Protein AF-A0A7X4JLY3-F1 (afdb_monomer)

Nearest PDB structures (foldseek):
  2eak-assembly3_C  TM=7.613E-01  e=3.058E-03  Homo sapiens
  6n44-assembly4_F  TM=7.667E-01  e=5.695E-03  Ovis aries
  6n44-assembly3_C  TM=7.014E-01  e=3.573E-03  Ovis aries
  2d6o-assembly1_X  TM=7.097E-01  e=4.875E-03  Mus musculus
  2d6l-assembly1_X  TM=6.887E-01  e=1.305E-02  Mus musculus

Mean predicted aligned error: 9.87 Å

Secondary structure (DSSP, 8-state):
------------------PPPP----TT---TTPEEEESSS----EEEEETTEEEEE-SS-S-EEEE---TT--SEEEEEEE-----SSS-EEEEEEEEETTEEEEEEEE--STT-SS-EEEEEEEETTSSSEEEEEEEE-PPPPTT--EEEEEEEETTEEEEEETTEEEEE--S--------

Foldseek 3Di:
DDDDDDDDDPPPPPPPPPDDDDDDQCQVFDLPQKDKDWQDPWDDWDWGQDPSHTDIDDPRDGDIDIDHDDPPDAWDKDKDKDAAADDPDWDKDWDWDPDDPQWIWIWIFTPPPPPDPFTKTWIWIDGSPRPDIDTQDIDGDHDDDHRDIKMWMWTGDHPWIWIDINNHTDDIGDDDDDDDDDD

Solvent-accessible surface area (backbone atoms only — not comparable to full-atom values): 11715 Å² total; per-residue (Å²): 142,84,86,84,82,83,78,81,78,81,76,81,75,76,73,79,76,77,81,80,84,90,85,84,69,36,72,84,61,66,60,84,85,47,44,80,44,70,25,64,94,47,61,86,50,48,81,45,64,54,99,42,38,82,42,77,48,64,87,57,56,66,58,75,46,81,44,75,86,61,97,82,73,67,68,50,70,52,74,50,78,45,56,50,74,80,78,93,66,72,51,69,54,74,53,76,45,78,75,51,96,60,32,29,37,38,39,30,46,32,48,70,54,84,90,51,95,64,26,27,37,37,30,32,42,34,36,48,79,68,81,52,70,46,84,70,43,76,46,82,38,84,73,82,54,67,78,39,81,41,42,39,35,43,38,36,51,82,90,27,43,34,39,24,51,68,87,41,75,76,46,77,38,84,72,91,78,75,86,82,73,88,131

Sequence (183 aa):
MKLTMIGWFIFFSTSFALAGTFMETFDNGDIEDWQELNAHDAELGSWKVVDGELEMTNPGGGARLLTTGDGTWQDYSIEVNVKPLEKRGPGNISIVARVEGSRAVWCSISDLFLNDPESKVMCLSRDFAGKTGILLYMKPHRLLKLNEWSKFKLTVSGDHFTLSINEKEITETGDPFVFLYHF

Radius of gyration: 21.09 Å; Cα contacts (8 Å, |Δi|>4): 299; chains: 1; bounding box: 40×45×85 Å

Structure (mmCIF, N/CA/C/O backbone):
data_AF-A0A7X4JLY3-F1
#
_entry.id   AF-A0A7X4JLY3-F1
#
loop_
_atom_site.group_PDB
_atom_site.id
_atom_site.type_symbol
_atom_site.label_atom_id
_atom_site.label_alt_id
_atom_site.label_comp_id
_atom_site.label_asym_id
_atom_site.label_entity_id
_atom_site.label_seq_id
_atom_site.pdbx_PDB_ins_code
_atom_site.Cartn_x
_atom_site.Cartn_y
_atom_site.Cartn_z
_atom_site.occupancy
_atom_site.B_iso_or_equiv
_atom_site.auth_seq_id
_atom_site.auth_comp_id
_atom_site.auth_asym_id
_atom_site.auth_atom_id
_atom_site.pdbx_PDB_model_num
ATOM 1 N N . MET A 1 1 ? -26.679 -8.935 67.447 1.00 35.84 1 MET A N 1
ATOM 2 C CA . MET A 1 1 ? -26.057 -8.163 66.349 1.00 35.84 1 MET A CA 1
ATOM 3 C C . MET A 1 1 ? -24.973 -9.008 65.697 1.00 35.84 1 MET A C 1
ATOM 5 O O . MET A 1 1 ? -23.949 -9.240 66.322 1.00 35.84 1 MET A O 1
ATOM 9 N N . LYS A 1 2 ? -25.208 -9.505 64.481 1.00 31.16 2 LYS A N 1
ATOM 10 C CA . LYS A 1 2 ? -24.169 -10.046 63.594 1.00 31.16 2 LYS A CA 1
ATOM 11 C C . LYS A 1 2 ? -24.480 -9.508 62.199 1.00 31.16 2 LYS A C 1
ATOM 13 O O . LYS A 1 2 ? -25.482 -9.895 61.614 1.00 31.16 2 LYS A O 1
ATOM 18 N N . LEU A 1 3 ? -23.684 -8.543 61.747 1.00 40.19 3 LEU A N 1
ATOM 19 C CA . LEU A 1 3 ? -23.719 -8.005 60.390 1.00 40.19 3 LEU A CA 1
ATOM 20 C C . LEU A 1 3 ? -22.744 -8.834 59.554 1.00 40.19 3 LEU A C 1
ATOM 22 O O . LEU A 1 3 ? -21.532 -8.736 59.730 1.00 40.19 3 LEU A O 1
ATOM 26 N N . THR A 1 4 ? -23.273 -9.684 58.683 1.00 41.34 4 THR A N 1
ATOM 27 C CA . THR A 1 4 ? -22.498 -10.382 57.655 1.00 41.34 4 THR A CA 1
ATOM 28 C C . THR A 1 4 ? -22.357 -9.438 56.465 1.00 41.34 4 THR A C 1
ATOM 30 O O . THR A 1 4 ? -23.300 -9.235 55.705 1.00 41.34 4 THR A O 1
ATOM 33 N N . MET A 1 5 ? -21.191 -8.810 56.333 1.00 46.59 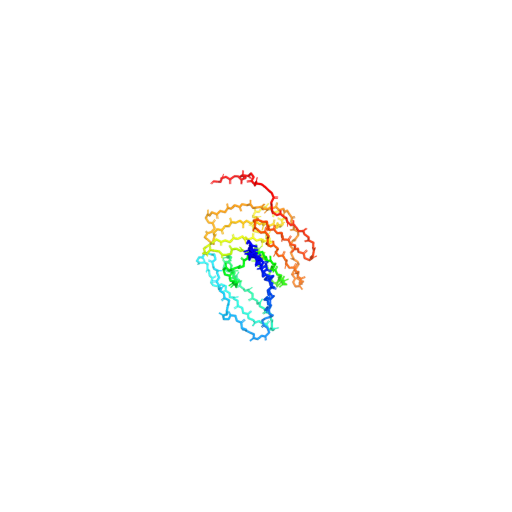5 MET A N 1
ATOM 34 C CA . MET A 1 5 ? -20.848 -7.959 55.196 1.00 46.59 5 MET A CA 1
ATOM 35 C C . MET A 1 5 ? -20.349 -8.856 54.056 1.00 46.59 5 MET A C 1
ATOM 37 O O . MET A 1 5 ? -19.215 -9.327 54.079 1.00 46.59 5 MET A O 1
ATOM 41 N N . ILE A 1 6 ? -21.213 -9.145 53.081 1.00 49.03 6 ILE A N 1
ATOM 42 C CA . ILE A 1 6 ? -20.831 -9.830 51.840 1.00 49.03 6 ILE A CA 1
ATOM 43 C C . ILE A 1 6 ? -20.356 -8.746 50.871 1.00 49.03 6 ILE A C 1
ATOM 45 O O . ILE A 1 6 ? -21.159 -8.068 50.235 1.00 49.03 6 ILE A O 1
ATOM 49 N N . GLY A 1 7 ? -19.041 -8.535 50.8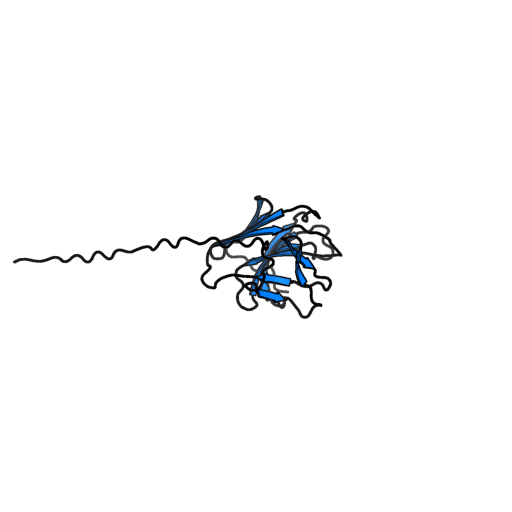15 1.00 43.44 7 GLY A N 1
ATOM 50 C CA . GLY A 1 7 ? -18.413 -7.664 49.827 1.00 43.44 7 GLY A CA 1
ATOM 51 C C . GLY A 1 7 ? -18.388 -8.347 48.462 1.00 43.44 7 GLY A C 1
ATOM 52 O O . GLY A 1 7 ? -17.673 -9.327 48.273 1.00 43.44 7 GLY A O 1
ATOM 53 N N . TRP A 1 8 ? -19.170 -7.832 47.515 1.00 44.59 8 TRP A N 1
ATOM 54 C CA . TRP A 1 8 ? -19.062 -8.172 46.098 1.00 44.59 8 TRP A CA 1
ATOM 55 C C . TRP A 1 8 ? -17.775 -7.562 45.532 1.00 44.59 8 TRP A C 1
ATOM 57 O O . TRP A 1 8 ? -17.721 -6.375 45.220 1.00 44.59 8 TRP A O 1
ATOM 67 N N . PHE A 1 9 ? -16.728 -8.374 45.401 1.00 49.03 9 PHE A N 1
ATOM 68 C CA . PHE A 1 9 ? -15.596 -8.040 44.545 1.00 49.03 9 PHE A CA 1
ATOM 69 C C . PHE A 1 9 ? -16.036 -8.209 43.088 1.00 49.03 9 PHE A C 1
ATOM 71 O O . PHE A 1 9 ? -16.088 -9.321 42.568 1.00 49.03 9 PHE A O 1
ATOM 78 N N . ILE A 1 10 ? -16.368 -7.099 42.427 1.00 54.31 10 ILE A N 1
ATOM 79 C CA . ILE A 1 10 ? -16.456 -7.048 40.967 1.00 54.31 10 ILE A CA 1
ATOM 80 C C . ILE A 1 10 ? -15.017 -7.141 40.455 1.00 54.31 10 ILE A C 1
ATOM 82 O O . ILE A 1 10 ? -14.280 -6.156 40.438 1.00 54.31 10 ILE A O 1
ATOM 86 N N . PHE A 1 11 ? -14.592 -8.351 40.097 1.00 46.88 11 PHE A N 1
ATOM 87 C CA . PHE A 1 11 ? -13.380 -8.556 39.314 1.00 46.88 11 PHE A CA 1
ATOM 88 C C . PHE A 1 11 ? -13.637 -7.953 37.928 1.00 46.88 11 PHE A C 1
ATOM 90 O O . PHE A 1 11 ? -14.322 -8.553 37.100 1.00 46.88 11 PHE A O 1
ATOM 97 N N . PHE A 1 12 ? -13.100 -6.759 37.671 1.00 44.62 12 PHE A N 1
ATOM 98 C CA . PHE A 1 12 ? -12.876 -6.290 36.308 1.00 44.62 12 PHE A CA 1
ATOM 99 C C . PHE A 1 12 ? -11.824 -7.215 35.692 1.00 44.62 12 PHE A C 1
ATOM 101 O O . PHE A 1 12 ? -10.624 -6.972 35.781 1.00 44.62 12 PHE A O 1
ATOM 108 N N . SER A 1 13 ? -12.280 -8.334 35.129 1.00 41.81 13 SER A N 1
ATOM 109 C CA . SER A 1 13 ? -11.475 -9.143 34.226 1.00 41.81 13 SER A CA 1
ATOM 110 C C . SER A 1 13 ? -11.265 -8.305 32.970 1.00 41.81 13 SER A C 1
ATOM 112 O O . SER A 1 13 ? -12.063 -8.340 32.038 1.00 41.81 13 SER A O 1
ATOM 114 N N . THR A 1 14 ? -10.228 -7.470 32.971 1.00 46.56 14 THR A N 1
ATOM 115 C CA . THR A 1 14 ? -9.705 -6.887 31.740 1.00 46.56 14 THR A CA 1
ATOM 116 C C . THR A 1 14 ? -9.118 -8.047 30.954 1.00 46.56 14 THR A C 1
ATOM 118 O O . THR A 1 14 ? -7.988 -8.473 31.197 1.00 46.56 14 THR A O 1
ATOM 121 N N . SER A 1 15 ? -9.930 -8.641 30.085 1.00 45.75 15 SER A N 1
ATOM 122 C CA . SER A 1 15 ? -9.465 -9.632 29.130 1.00 45.75 15 SER A CA 1
ATOM 123 C C . SER A 1 15 ? -8.412 -8.947 28.265 1.00 45.75 15 SER A C 1
ATOM 125 O O . SER A 1 15 ? -8.735 -8.074 27.463 1.00 45.75 15 SER A O 1
ATOM 127 N N . PHE A 1 16 ? -7.142 -9.286 28.472 1.00 42.38 16 PHE A N 1
ATOM 128 C CA . PHE A 1 16 ? -6.095 -8.929 27.528 1.00 42.38 16 PHE A CA 1
ATOM 129 C C . PHE A 1 16 ? -6.418 -9.669 26.229 1.00 42.38 16 PHE A C 1
ATOM 131 O O . PHE A 1 16 ? -6.229 -10.881 26.140 1.00 42.38 16 PHE A O 1
ATOM 138 N N . ALA A 1 17 ? -6.978 -8.962 25.248 1.00 52.94 17 ALA A N 1
ATOM 139 C CA . ALA A 1 17 ? -7.083 -9.481 23.898 1.00 52.94 17 ALA A CA 1
ATOM 140 C C . ALA A 1 17 ? -5.658 -9.564 23.342 1.00 52.94 17 ALA A C 1
ATOM 142 O O . ALA A 1 17 ? -5.005 -8.547 23.114 1.00 52.94 17 ALA A O 1
ATOM 143 N N . LEU A 1 18 ? -5.146 -10.783 23.195 1.00 52.97 18 LEU A N 1
ATOM 144 C CA . LEU A 1 18 ? -3.912 -11.034 22.464 1.00 52.97 18 LEU A CA 1
ATOM 145 C C . LEU A 1 18 ? -4.239 -10.788 20.988 1.00 52.97 18 LEU A C 1
ATOM 147 O O . LEU A 1 18 ? -4.973 -11.568 20.383 1.00 52.97 18 LEU A O 1
ATOM 151 N N . ALA A 1 19 ? -3.771 -9.666 20.440 1.00 66.25 19 ALA A N 1
ATOM 152 C CA . ALA A 1 19 ? -3.909 -9.384 19.019 1.00 66.25 19 ALA A CA 1
ATOM 153 C C . ALA A 1 19 ? -3.171 -10.484 18.239 1.00 66.25 19 ALA A C 1
ATOM 155 O O . ALA A 1 19 ? -1.967 -10.675 18.416 1.00 66.25 19 ALA A O 1
ATOM 156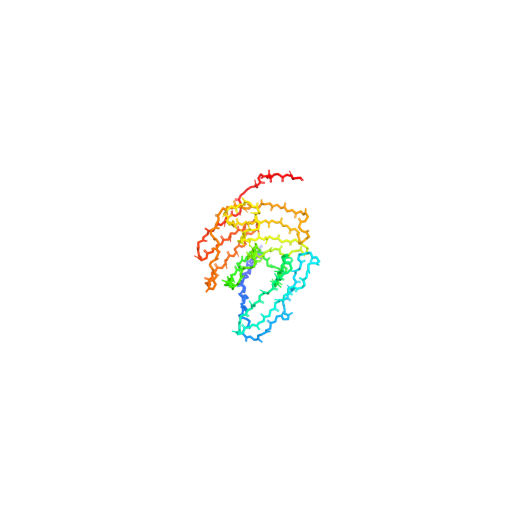 N N . GLY A 1 20 ? -3.906 -11.257 17.439 1.00 78.06 20 GLY A N 1
ATOM 157 C CA . GLY A 1 20 ? -3.314 -12.265 16.565 1.00 78.06 20 GLY A CA 1
ATOM 158 C C . GLY A 1 20 ? -2.484 -11.615 15.456 1.00 78.06 20 GLY A C 1
ATOM 159 O O . GLY A 1 20 ? -2.703 -10.460 15.096 1.00 78.06 20 GLY A O 1
ATOM 160 N N . THR A 1 21 ? -1.537 -12.364 14.898 1.00 85.81 21 THR A N 1
ATOM 161 C CA . THR A 1 21 ? -0.824 -11.973 13.677 1.00 85.81 21 THR A CA 1
ATOM 162 C C . THR A 1 21 ? -1.375 -12.786 12.515 1.00 85.81 21 THR A C 1
ATOM 164 O O . THR A 1 21 ? -1.289 -14.012 12.528 1.00 85.81 21 THR A O 1
ATOM 167 N N . PHE A 1 22 ? -1.940 -12.101 11.523 1.00 88.44 22 PHE A N 1
ATOM 168 C CA . PHE A 1 22 ? -2.221 -12.677 10.212 1.00 88.44 22 PHE A CA 1
ATOM 169 C C . PHE A 1 22 ? -0.968 -12.542 9.340 1.00 88.44 22 PHE A C 1
ATOM 171 O O . PHE A 1 22 ? -0.361 -11.471 9.301 1.00 88.44 22 PHE A O 1
ATOM 178 N N . MET A 1 23 ? -0.566 -13.621 8.671 1.00 89.94 23 MET A N 1
ATOM 179 C CA . MET A 1 23 ? 0.597 -13.647 7.787 1.00 89.94 23 MET A CA 1
ATOM 180 C C . MET A 1 23 ? 0.262 -14.482 6.558 1.00 89.94 23 MET A C 1
ATOM 182 O O . MET A 1 23 ? -0.144 -15.630 6.698 1.00 89.94 23 MET A O 1
ATOM 186 N N . GLU A 1 24 ? 0.475 -13.899 5.385 1.00 91.75 24 GLU A N 1
ATOM 187 C CA . GLU A 1 24 ? 0.314 -14.546 4.088 1.00 91.75 24 GLU A CA 1
ATOM 188 C C . GLU A 1 24 ? 1.616 -14.374 3.301 1.00 91.75 24 GLU A C 1
ATOM 190 O O . GLU A 1 24 ? 2.162 -13.267 3.237 1.00 91.75 24 GLU A O 1
ATOM 195 N N . THR A 1 25 ? 2.125 -15.471 2.746 1.00 90.44 25 THR A N 1
ATOM 196 C CA . THR A 1 25 ? 3.333 -15.493 1.906 1.00 90.44 25 THR A CA 1
ATOM 197 C C . THR A 1 25 ? 3.021 -15.845 0.457 1.00 90.44 25 THR A C 1
ATOM 199 O O . THR A 1 25 ? 3.875 -15.634 -0.393 1.00 90.44 25 THR A O 1
ATOM 202 N N . PHE A 1 26 ? 1.803 -16.317 0.170 1.00 91.50 26 PHE A N 1
ATOM 203 C CA . PHE A 1 26 ? 1.326 -16.810 -1.121 1.00 91.50 26 PHE A CA 1
ATOM 204 C C . PHE A 1 26 ? 2.078 -18.047 -1.645 1.00 91.50 26 PHE A C 1
ATOM 206 O O . PHE A 1 26 ? 1.892 -18.444 -2.795 1.00 91.50 26 PHE A O 1
ATOM 213 N N . ASP A 1 27 ? 2.866 -18.728 -0.802 1.00 89.38 27 ASP A N 1
ATOM 214 C CA . ASP A 1 27 ? 3.627 -19.935 -1.173 1.00 89.38 27 ASP A CA 1
ATOM 215 C C . ASP A 1 27 ? 2.724 -21.114 -1.588 1.00 89.38 27 ASP A C 1
ATOM 217 O O . ASP A 1 27 ? 3.146 -22.025 -2.301 1.00 89.38 27 ASP A O 1
ATOM 221 N N . ASN A 1 28 ? 1.471 -21.113 -1.129 1.00 86.88 28 ASN A N 1
ATOM 222 C CA . ASN A 1 28 ? 0.447 -22.102 -1.470 1.00 86.88 28 ASN A CA 1
ATOM 223 C C . ASN A 1 28 ? -0.325 -21.760 -2.760 1.00 86.88 28 ASN A C 1
ATOM 225 O O . ASN A 1 28 ? -1.149 -22.565 -3.194 1.00 86.88 28 ASN A O 1
ATOM 229 N N . GLY A 1 29 ? -0.068 -20.600 -3.375 1.00 86.62 29 GLY A N 1
ATOM 230 C CA . GLY A 1 29 ? -0.795 -20.129 -4.552 1.00 86.62 29 GLY A CA 1
ATOM 231 C C . GLY A 1 29 ? -2.230 -19.673 -4.275 1.00 86.62 29 GLY A C 1
ATOM 232 O O . GLY A 1 29 ? -2.978 -19.463 -5.229 1.00 86.62 29 GLY A O 1
ATOM 233 N N . ASP A 1 30 ? -2.621 -19.555 -3.006 1.00 87.31 30 ASP A N 1
ATOM 234 C CA . ASP A 1 30 ? -4.000 -19.309 -2.602 1.00 87.31 30 ASP A CA 1
ATOM 235 C C . ASP A 1 30 ? -4.296 -17.810 -2.475 1.00 87.31 30 ASP A C 1
ATOM 237 O O . ASP A 1 30 ? -3.528 -17.041 -1.897 1.00 87.31 30 ASP A O 1
ATOM 241 N N . ILE A 1 31 ? -5.432 -17.403 -3.036 1.00 89.62 31 ILE A N 1
ATOM 242 C CA . ILE A 1 31 ? -5.986 -16.050 -2.932 1.00 89.62 31 ILE A CA 1
ATOM 243 C C . ILE A 1 31 ? -7.496 -16.079 -2.636 1.00 89.62 31 ILE A C 1
ATOM 245 O O . ILE A 1 31 ? -8.152 -15.049 -2.765 1.00 89.62 31 ILE A O 1
ATOM 249 N N . GLU A 1 32 ? -8.074 -17.231 -2.271 1.00 86.69 32 GLU A N 1
ATOM 250 C CA . GLU A 1 32 ? -9.530 -17.409 -2.137 1.00 86.69 32 GLU A CA 1
ATOM 251 C C . GLU A 1 32 ? -10.143 -16.537 -1.030 1.00 86.69 32 GLU A C 1
ATOM 253 O O . GLU A 1 32 ? -11.228 -15.983 -1.213 1.00 86.69 32 GLU A O 1
ATOM 258 N N . ASP A 1 33 ? -9.425 -16.345 0.079 1.00 88.00 33 ASP A N 1
ATOM 259 C CA . ASP A 1 33 ? -9.860 -15.507 1.208 1.00 88.00 33 ASP A CA 1
ATOM 260 C C . ASP A 1 33 ? -9.605 -14.002 0.991 1.00 88.00 33 ASP A C 1
ATOM 262 O O . ASP A 1 33 ? -9.841 -13.172 1.878 1.00 88.00 33 ASP A O 1
ATOM 266 N N . TRP A 1 34 ? -9.113 -13.624 -0.191 1.00 92.25 34 TRP A N 1
ATOM 267 C CA . TRP A 1 34 ? -8.847 -12.240 -0.542 1.00 92.25 34 TRP A CA 1
ATOM 268 C C . TRP A 1 34 ? -9.950 -11.655 -1.417 1.00 92.25 34 TRP A C 1
ATOM 270 O O . TRP A 1 34 ? -10.435 -12.249 -2.377 1.00 92.25 34 TRP A O 1
ATOM 280 N N . GLN A 1 35 ? -10.313 -10.414 -1.117 1.00 90.44 35 GLN A N 1
ATOM 281 C CA . GLN A 1 35 ? -11.284 -9.658 -1.886 1.00 90.44 35 GLN A CA 1
ATOM 282 C C . GLN A 1 35 ? -10.579 -8.733 -2.877 1.00 90.44 35 GLN A C 1
ATOM 284 O O . GLN A 1 35 ? -9.801 -7.859 -2.488 1.00 90.44 35 GLN A O 1
ATOM 289 N N . GLU A 1 36 ? -10.912 -8.866 -4.159 1.00 88.44 36 GLU A N 1
ATOM 290 C CA . GLU A 1 36 ? -10.513 -7.892 -5.171 1.00 88.44 36 GLU A CA 1
ATOM 291 C C . GLU A 1 36 ? -11.417 -6.655 -5.137 1.00 88.44 36 GLU A C 1
ATOM 293 O O . GLU A 1 36 ? -12.645 -6.745 -5.236 1.00 88.44 36 GLU A O 1
ATOM 298 N N . LEU A 1 37 ? -10.796 -5.478 -5.041 1.00 83.69 37 LEU A N 1
ATOM 299 C CA . LEU A 1 37 ? -11.471 -4.187 -5.111 1.00 83.69 37 LEU A CA 1
ATOM 300 C C . LEU A 1 37 ? -10.935 -3.367 -6.278 1.00 83.69 37 LEU A C 1
ATOM 302 O O . LEU A 1 37 ? -9.731 -3.216 -6.491 1.00 83.69 37 LEU A O 1
ATOM 306 N N . ASN A 1 38 ? -11.876 -2.802 -7.023 1.00 79.19 38 ASN A N 1
ATOM 307 C CA . ASN A 1 38 ? -11.641 -2.191 -8.315 1.00 79.19 38 ASN A CA 1
ATOM 308 C C . ASN A 1 38 ? -12.096 -0.732 -8.289 1.00 79.19 38 ASN A C 1
ATOM 310 O O . ASN A 1 38 ? -13.276 -0.450 -8.087 1.00 79.19 38 ASN A O 1
ATOM 314 N N . ALA A 1 39 ? -11.166 0.196 -8.508 1.00 67.81 39 ALA A N 1
ATOM 315 C CA . ALA A 1 39 ? -11.507 1.581 -8.788 1.00 67.81 39 ALA A CA 1
ATOM 316 C C . ALA A 1 39 ? -11.770 1.731 -10.293 1.00 67.81 39 ALA A C 1
ATOM 318 O O . ALA A 1 39 ? -10.847 1.594 -11.096 1.00 67.81 39 ALA A O 1
ATOM 319 N N . HIS A 1 40 ? -13.012 2.070 -10.646 1.00 65.94 40 HIS A N 1
ATOM 320 C CA . HIS A 1 40 ? -13.503 2.301 -12.014 1.00 65.94 40 HIS A CA 1
ATOM 321 C C . HIS A 1 40 ? -13.665 1.051 -12.908 1.00 65.94 40 HIS A C 1
ATOM 323 O O . HIS A 1 40 ? -13.125 -0.022 -12.643 1.00 65.94 40 HIS A O 1
ATOM 329 N N . ASP A 1 41 ? -14.391 1.235 -14.017 1.00 63.16 41 ASP A N 1
ATOM 330 C CA . ASP A 1 41 ? -14.688 0.231 -15.055 1.00 63.16 41 ASP A CA 1
ATOM 331 C C . ASP A 1 41 ? -13.504 -0.029 -16.023 1.00 63.16 41 ASP A C 1
ATOM 333 O O . ASP A 1 41 ? -13.708 -0.363 -17.189 1.00 63.16 41 ASP A O 1
ATOM 337 N N . ALA A 1 42 ? -12.256 0.184 -15.589 1.00 60.47 42 ALA A N 1
ATOM 338 C CA . ALA A 1 42 ? -11.075 0.037 -16.448 1.00 60.47 42 ALA A CA 1
ATOM 339 C C . ALA A 1 42 ? -10.846 -1.427 -16.888 1.00 60.47 42 ALA A C 1
ATOM 341 O O . ALA A 1 42 ? -11.369 -2.356 -16.264 1.00 60.47 42 ALA A O 1
ATOM 342 N N . GLU A 1 43 ? -10.032 -1.645 -17.931 1.00 65.69 43 GLU A N 1
ATOM 343 C CA . GLU A 1 43 ? -9.634 -2.990 -18.382 1.00 65.69 43 GLU A CA 1
ATOM 344 C C . GLU A 1 43 ? -9.077 -3.834 -17.225 1.00 65.69 43 GLU A C 1
ATOM 346 O O . GLU A 1 43 ? -8.392 -3.325 -16.328 1.00 65.69 43 GLU A O 1
ATOM 351 N N . LEU A 1 44 ? -9.405 -5.129 -17.230 1.00 67.69 44 LEU A N 1
ATOM 352 C CA . LEU A 1 44 ? -9.071 -6.049 -16.148 1.00 67.69 44 LEU A CA 1
ATOM 353 C C . LEU A 1 44 ? -7.549 -6.223 -16.059 1.00 67.69 44 LEU A C 1
ATOM 355 O O . LEU A 1 44 ? -6.920 -6.820 -16.932 1.00 67.69 44 LEU A O 1
ATOM 359 N N . GLY A 1 45 ? -6.969 -5.695 -14.980 1.00 76.56 45 GLY A N 1
ATOM 360 C CA . GLY A 1 45 ? -5.696 -6.194 -14.479 1.00 76.56 45 GLY A CA 1
ATOM 361 C C . GLY A 1 45 ? -5.872 -7.593 -13.884 1.00 76.56 45 GLY A C 1
ATOM 362 O O . GLY A 1 45 ? -6.984 -8.115 -13.830 1.00 76.56 45 GLY A O 1
ATOM 363 N N . SER A 1 46 ? -4.787 -8.206 -13.426 1.00 87.25 46 SER A N 1
ATOM 364 C CA . SER A 1 46 ? -4.856 -9.519 -12.778 1.00 87.25 46 SER A CA 1
ATOM 365 C C . SER A 1 46 ? -3.883 -9.627 -11.620 1.00 87.25 46 SER A C 1
ATOM 367 O O . SER A 1 46 ? -2.711 -9.279 -11.791 1.00 87.25 46 SER A O 1
ATOM 369 N N . TRP A 1 47 ? -4.360 -10.181 -10.507 1.00 92.00 47 TRP A N 1
ATOM 370 C CA . TRP A 1 47 ? -3.537 -10.752 -9.447 1.00 92.00 47 TRP A CA 1
ATOM 371 C C . TRP A 1 47 ? -3.223 -12.211 -9.781 1.00 92.00 47 TRP A C 1
ATOM 373 O O . TRP A 1 47 ? -4.117 -12.962 -10.173 1.00 92.00 47 TRP A O 1
ATOM 383 N N . LYS A 1 48 ? -1.957 -12.612 -9.675 1.00 92.38 48 LYS A N 1
ATOM 384 C CA . LYS A 1 48 ? -1.520 -14.001 -9.868 1.00 92.38 48 LYS A CA 1
ATOM 385 C C . LYS A 1 48 ? -0.359 -14.306 -8.946 1.00 92.38 48 LYS A C 1
ATOM 387 O O . LYS A 1 48 ? 0.485 -13.445 -8.735 1.00 92.38 48 LYS A O 1
ATOM 392 N N . VAL A 1 49 ? -0.280 -15.539 -8.468 1.00 94.19 49 VAL A N 1
ATOM 393 C CA . VAL A 1 49 ? 0.932 -16.025 -7.810 1.00 94.19 49 VAL A CA 1
ATOM 394 C C . VAL A 1 49 ? 1.892 -16.542 -8.879 1.00 94.19 49 VAL A C 1
ATOM 396 O O . VAL A 1 49 ? 1.535 -17.416 -9.672 1.00 94.19 49 VAL A O 1
ATOM 399 N N . VAL A 1 50 ? 3.097 -15.981 -8.917 1.00 93.25 50 VAL A N 1
ATOM 400 C CA . VAL A 1 50 ? 4.184 -16.352 -9.829 1.00 93.25 50 VAL A CA 1
ATOM 401 C C . VAL A 1 50 ? 5.413 -16.628 -8.976 1.00 93.25 50 VAL A C 1
ATOM 403 O O . VAL A 1 50 ? 5.827 -15.777 -8.199 1.00 93.25 50 VAL A O 1
ATOM 406 N N . ASP A 1 51 ? 5.962 -17.839 -9.072 1.00 90.62 51 ASP A N 1
ATOM 407 C CA . ASP A 1 51 ? 7.147 -18.260 -8.309 1.00 90.62 51 ASP A CA 1
ATOM 408 C C . ASP A 1 51 ? 7.051 -18.012 -6.783 1.00 90.62 51 ASP A C 1
ATOM 410 O O . ASP A 1 51 ? 8.047 -17.715 -6.128 1.00 90.62 51 ASP A O 1
ATOM 414 N N . GLY A 1 52 ? 5.847 -18.154 -6.209 1.00 89.88 52 GLY A N 1
ATOM 415 C CA . GLY A 1 52 ? 5.581 -17.928 -4.779 1.00 89.88 52 GLY A CA 1
ATOM 416 C C . GLY A 1 52 ? 5.380 -16.459 -4.390 1.00 89.88 52 GLY A C 1
ATOM 417 O O . GLY A 1 52 ? 5.215 -16.154 -3.218 1.00 89.88 52 GLY A O 1
ATOM 418 N N . GLU A 1 53 ? 5.365 -15.535 -5.352 1.00 92.81 53 GLU A N 1
ATOM 419 C CA . GLU A 1 53 ? 5.136 -14.110 -5.120 1.00 92.81 53 GLU A CA 1
ATOM 420 C C . GLU A 1 53 ? 3.800 -13.670 -5.732 1.00 92.81 53 GLU A C 1
ATOM 422 O O . GLU A 1 53 ? 3.450 -14.047 -6.851 1.00 92.81 53 GLU A O 1
ATOM 427 N N . LEU A 1 54 ? 3.045 -12.835 -5.015 1.00 95.12 54 LEU A N 1
ATOM 428 C CA . LEU A 1 54 ? 1.838 -12.223 -5.560 1.00 95.12 54 LEU A CA 1
ATOM 429 C C . LEU A 1 54 ? 2.205 -11.075 -6.513 1.00 95.12 54 LEU A C 1
ATOM 431 O O . LEU A 1 54 ? 2.697 -10.025 -6.094 1.00 95.12 54 LEU A O 1
ATOM 435 N N . GLU A 1 55 ? 1.895 -11.247 -7.793 1.00 93.81 55 GLU A N 1
ATOM 436 C CA . GLU A 1 55 ? 2.117 -10.264 -8.847 1.00 93.81 55 GLU A CA 1
ATOM 437 C C . GLU A 1 55 ? 0.806 -9.624 -9.323 1.00 93.81 55 GLU A C 1
ATOM 439 O O . GLU A 1 55 ? -0.194 -10.300 -9.574 1.00 93.81 55 GLU A O 1
ATOM 444 N N . MET A 1 56 ? 0.832 -8.301 -9.515 1.00 91.12 56 MET A N 1
ATOM 445 C CA . MET A 1 56 ? -0.246 -7.534 -10.147 1.00 91.12 56 MET A CA 1
ATOM 446 C C . MET A 1 56 ? 0.215 -6.963 -11.482 1.00 91.12 56 MET A C 1
ATOM 448 O O . MET A 1 56 ? 1.198 -6.226 -11.554 1.00 91.12 56 MET A O 1
ATOM 452 N N . THR A 1 57 ? -0.557 -7.237 -12.534 1.00 89.06 57 THR A N 1
ATOM 453 C CA . THR A 1 57 ? -0.433 -6.565 -13.833 1.00 89.06 57 THR A CA 1
ATOM 454 C C . THR A 1 57 ? -1.655 -5.698 -14.091 1.00 89.06 57 THR A C 1
ATOM 456 O O . THR A 1 57 ? -2.775 -6.199 -14.085 1.00 89.06 57 THR A O 1
ATOM 459 N N . ASN A 1 58 ? -1.449 -4.411 -14.375 1.00 84.56 58 ASN A N 1
ATOM 460 C CA . ASN A 1 58 ? -2.535 -3.455 -14.580 1.00 84.56 58 ASN A CA 1
ATOM 461 C C . ASN A 1 58 ? -2.292 -2.570 -15.818 1.00 84.56 58 ASN A C 1
ATOM 463 O O . ASN A 1 58 ? -1.744 -1.473 -15.692 1.00 84.56 58 ASN A O 1
ATOM 467 N N . PRO A 1 59 ? -2.658 -3.041 -17.023 1.00 77.81 59 PRO A N 1
ATOM 468 C CA . PRO A 1 59 ? -2.361 -2.334 -18.268 1.00 77.81 59 PRO A CA 1
ATOM 469 C C . PRO A 1 59 ? -3.287 -1.134 -18.517 1.00 77.81 59 PRO A C 1
ATOM 471 O O . PRO A 1 59 ? -2.869 -0.175 -19.160 1.00 77.81 59 PRO A O 1
ATOM 474 N N . GLY A 1 60 ? -4.524 -1.176 -18.010 1.00 72.94 60 GLY A N 1
ATOM 475 C CA . GLY A 1 60 ? -5.561 -0.181 -18.306 1.00 72.94 60 GLY A CA 1
ATOM 476 C C . GLY A 1 60 ? -5.465 1.113 -17.497 1.00 72.94 60 GLY A C 1
ATOM 477 O O . GLY A 1 60 ? -6.133 2.089 -17.833 1.00 72.94 60 GLY A O 1
ATOM 478 N N . GLY A 1 61 ? -4.643 1.134 -16.443 1.00 71.75 61 GLY A N 1
ATOM 479 C CA . GLY A 1 61 ? -4.624 2.223 -15.469 1.00 71.75 61 GLY A CA 1
ATOM 480 C C . GLY A 1 61 ? -5.896 2.244 -14.607 1.00 71.75 61 GLY A C 1
ATOM 481 O O . GLY A 1 61 ? -6.997 1.957 -15.060 1.00 71.75 61 GLY A O 1
ATOM 482 N N . GLY A 1 62 ? -5.754 2.555 -13.321 1.00 75.31 62 GLY A N 1
ATOM 483 C CA . GLY A 1 62 ? -6.852 2.510 -12.342 1.00 75.31 62 GLY A CA 1
ATOM 484 C C . GLY A 1 62 ? -6.455 1.701 -11.115 1.00 75.31 62 GLY A C 1
ATOM 485 O O . GLY A 1 62 ? -5.658 0.778 -11.217 1.00 75.31 62 GLY A O 1
ATOM 486 N N . ALA A 1 63 ? -6.939 2.058 -9.928 1.00 78.56 63 ALA A N 1
ATOM 487 C CA . ALA A 1 63 ? -6.518 1.338 -8.732 1.00 78.56 63 ALA A CA 1
ATOM 488 C C . ALA A 1 63 ? -7.136 -0.068 -8.679 1.00 78.56 63 ALA A C 1
ATOM 490 O O . ALA A 1 63 ? -8.348 -0.236 -8.811 1.00 78.56 63 ALA A O 1
ATOM 491 N N . ARG A 1 64 ? -6.283 -1.067 -8.452 1.00 85.75 64 ARG A N 1
ATOM 492 C CA . ARG A 1 64 ? -6.651 -2.463 -8.207 1.00 85.75 64 ARG A CA 1
ATOM 493 C C . ARG A 1 64 ? -6.065 -2.846 -6.862 1.00 85.75 64 ARG A C 1
ATOM 495 O O . ARG A 1 64 ? -4.869 -2.661 -6.645 1.00 85.75 64 ARG A O 1
ATOM 502 N N . LEU A 1 65 ? -6.905 -3.322 -5.961 1.00 87.81 65 LEU A N 1
ATOM 503 C CA . LEU A 1 65 ? -6.503 -3.703 -4.618 1.00 87.81 65 LEU A CA 1
ATOM 504 C C . LEU A 1 65 ? -6.890 -5.151 -4.377 1.00 87.81 65 LEU A C 1
ATOM 506 O O . LEU A 1 65 ? -7.920 -5.612 -4.866 1.00 87.81 65 LEU A O 1
ATOM 510 N N . LEU A 1 66 ? -6.065 -5.828 -3.596 1.00 91.50 66 LEU A N 1
ATOM 511 C CA . LEU A 1 66 ? -6.378 -7.110 -3.000 1.00 91.50 66 LEU A CA 1
ATOM 512 C C . LEU A 1 66 ? -6.417 -6.881 -1.490 1.00 91.50 66 LEU A C 1
ATOM 514 O O . LEU A 1 66 ? -5.449 -6.381 -0.915 1.00 91.50 66 LEU A O 1
ATOM 518 N N . THR A 1 67 ? -7.562 -7.139 -0.867 1.00 91.75 67 THR A N 1
ATOM 519 C CA . THR A 1 67 ? -7.810 -6.793 0.537 1.00 91.75 67 THR A CA 1
ATOM 520 C C . THR A 1 67 ? -8.293 -7.990 1.331 1.00 91.75 67 THR A C 1
ATOM 522 O O . THR A 1 67 ? -9.033 -8.820 0.817 1.00 91.75 67 THR A O 1
ATOM 525 N N . THR A 1 68 ? -7.921 -8.033 2.603 1.00 92.44 68 THR A N 1
ATOM 526 C CA . THR A 1 68 ? -8.422 -8.984 3.595 1.00 92.44 68 THR A CA 1
ATOM 527 C C . THR A 1 68 ? -8.588 -8.256 4.928 1.00 92.44 68 THR A C 1
ATOM 529 O O . THR A 1 68 ? -8.067 -7.148 5.106 1.00 92.44 68 THR A O 1
ATOM 532 N N . GLY A 1 69 ? -9.322 -8.854 5.857 1.00 89.25 69 GLY A N 1
ATOM 533 C CA . GLY A 1 69 ? -9.486 -8.321 7.201 1.00 89.25 69 GLY A CA 1
ATOM 534 C C . GLY A 1 69 ? -10.774 -8.765 7.873 1.00 89.25 69 GLY A C 1
ATOM 535 O O . GLY A 1 69 ? -11.601 -9.470 7.300 1.00 89.25 69 GLY A O 1
ATOM 536 N N . ASP A 1 70 ? -10.937 -8.302 9.107 1.00 86.06 70 ASP A N 1
ATOM 537 C CA . ASP A 1 70 ? -12.100 -8.561 9.950 1.00 86.06 70 ASP A CA 1
ATOM 538 C C . ASP A 1 70 ? -12.637 -7.233 10.512 1.00 86.06 70 ASP A C 1
ATOM 540 O O . ASP A 1 70 ? -11.870 -6.338 10.879 1.00 86.06 70 ASP A O 1
ATOM 544 N N . GLY A 1 71 ? -13.965 -7.093 10.591 1.00 86.12 71 GLY A N 1
ATOM 545 C CA . GLY A 1 71 ? -14.628 -5.867 11.057 1.00 86.12 71 GLY A CA 1
ATOM 546 C C . GLY A 1 71 ? -14.353 -5.498 12.522 1.00 86.12 71 GLY A C 1
ATOM 547 O O . GLY A 1 71 ? -14.688 -4.397 12.955 1.00 86.12 71 GLY A O 1
ATOM 548 N N . THR A 1 72 ? -13.740 -6.391 13.298 1.00 88.06 72 THR A N 1
ATOM 549 C CA . THR A 1 72 ? -13.305 -6.152 14.678 1.00 88.06 72 THR A CA 1
ATOM 550 C C . THR A 1 72 ? -11.927 -5.495 14.772 1.00 88.06 72 THR A C 1
ATOM 552 O O . THR A 1 72 ? -11.552 -5.042 15.855 1.00 88.06 72 THR A O 1
ATOM 555 N N . TRP A 1 73 ? -11.172 -5.397 13.671 1.00 90.12 73 TRP A N 1
ATOM 556 C CA . TRP A 1 73 ? -9.842 -4.787 13.669 1.00 90.12 73 TRP A CA 1
ATOM 557 C C . TRP A 1 73 ? -9.923 -3.277 13.899 1.00 90.12 73 TRP A C 1
ATOM 559 O O . TRP A 1 73 ? -10.464 -2.524 13.085 1.00 90.12 73 TRP A O 1
ATOM 569 N N . GLN A 1 74 ? -9.352 -2.831 15.020 1.00 90.81 74 GLN A N 1
ATOM 570 C CA . GLN A 1 74 ? -9.309 -1.420 15.398 1.00 90.81 74 GLN A CA 1
ATOM 571 C C . GLN A 1 74 ? -7.913 -0.838 15.222 1.00 90.81 74 GLN A C 1
ATOM 573 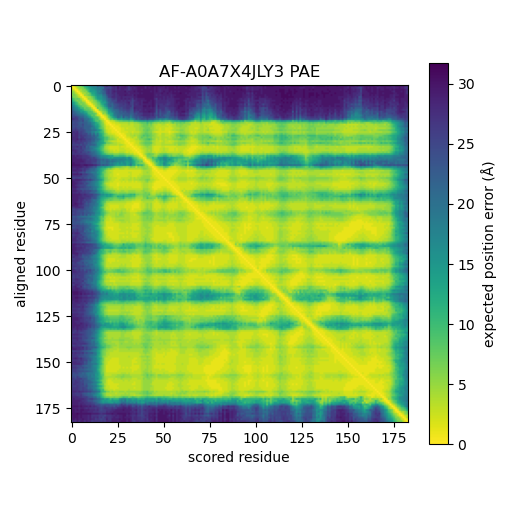O O . GLN A 1 74 ? -7.690 -0.082 14.283 1.00 90.81 74 GLN A O 1
ATOM 578 N N . ASP A 1 75 ? -6.973 -1.240 16.069 1.00 93.56 75 ASP A N 1
ATOM 579 C CA . ASP A 1 75 ? -5.592 -0.776 16.010 1.00 93.56 75 ASP A CA 1
ATOM 580 C C . ASP A 1 75 ? -4.709 -1.931 15.551 1.00 93.56 75 ASP A C 1
ATOM 582 O O . ASP A 1 75 ? -4.733 -3.019 16.129 1.00 93.56 75 ASP A O 1
ATOM 586 N N . TYR A 1 76 ? -3.984 -1.723 14.459 1.00 94.56 76 TYR A N 1
ATOM 587 C CA . TYR A 1 76 ? -3.225 -2.776 13.795 1.00 94.56 76 TYR A CA 1
ATOM 588 C C . TYR A 1 76 ? -2.110 -2.191 12.939 1.00 94.56 76 TYR A C 1
ATOM 590 O O . TYR A 1 76 ? -2.093 -1.006 12.609 1.00 94.56 76 TYR A O 1
ATOM 598 N N . SER A 1 77 ? -1.171 -3.043 12.544 1.00 95.50 77 SER A N 1
ATOM 599 C CA . SER A 1 77 ? -0.171 -2.707 11.539 1.00 95.50 77 SER A CA 1
ATOM 600 C C . SER A 1 77 ? -0.254 -3.673 10.373 1.00 95.50 77 SER A C 1
ATOM 602 O O . SER A 1 77 ? -0.276 -4.883 10.583 1.00 95.50 77 SER A O 1
ATOM 604 N N . ILE A 1 78 ? -0.239 -3.137 9.159 1.00 95.88 78 ILE A N 1
ATOM 605 C CA . ILE A 1 78 ? -0.078 -3.916 7.935 1.00 95.88 78 ILE A CA 1
ATOM 606 C C . ILE A 1 78 ? 1.376 -3.763 7.499 1.00 95.88 78 ILE A C 1
ATOM 608 O O . ILE A 1 78 ? 1.858 -2.638 7.355 1.00 95.88 78 ILE A O 1
ATOM 612 N N . GLU A 1 79 ? 2.066 -4.879 7.283 1.00 96.31 79 GLU A N 1
ATOM 613 C CA . GLU A 1 79 ? 3.418 -4.911 6.727 1.00 96.31 79 GLU A CA 1
ATOM 614 C C . GLU A 1 79 ? 3.400 -5.696 5.415 1.00 96.31 79 GLU A C 1
ATOM 616 O O . GLU A 1 79 ? 2.893 -6.813 5.368 1.00 96.31 79 GLU A O 1
ATOM 621 N N . VAL A 1 80 ? 3.942 -5.115 4.345 1.00 95.56 80 VAL A N 1
ATOM 622 C CA . VAL A 1 80 ? 4.009 -5.750 3.022 1.00 95.56 80 VAL A CA 1
ATOM 623 C C . VAL A 1 80 ? 5.346 -5.439 2.364 1.00 95.56 80 VAL A C 1
ATOM 625 O O . VAL A 1 80 ? 5.827 -4.306 2.406 1.00 95.56 80 VAL A O 1
ATOM 628 N N . ASN A 1 81 ? 5.962 -6.445 1.752 1.00 96.12 81 ASN A N 1
ATOM 629 C CA . ASN A 1 81 ? 7.131 -6.245 0.905 1.00 96.12 81 ASN A CA 1
ATOM 630 C C . ASN A 1 81 ? 6.662 -6.067 -0.536 1.00 96.12 81 ASN A C 1
ATOM 632 O O . ASN A 1 81 ? 5.875 -6.862 -1.038 1.00 96.12 81 ASN A O 1
ATOM 636 N N . VAL A 1 82 ? 7.143 -5.021 -1.201 1.00 95.44 82 VAL A N 1
ATOM 637 C CA . VAL A 1 82 ? 6.776 -4.703 -2.584 1.00 95.44 82 VAL A CA 1
ATOM 638 C C . VAL A 1 82 ? 8.024 -4.564 -3.442 1.00 95.44 82 VAL A C 1
ATOM 640 O O . VAL A 1 82 ? 9.041 -4.030 -2.998 1.00 95.44 82 VAL A O 1
ATOM 643 N N . LYS A 1 83 ? 7.937 -5.027 -4.687 1.00 95.06 83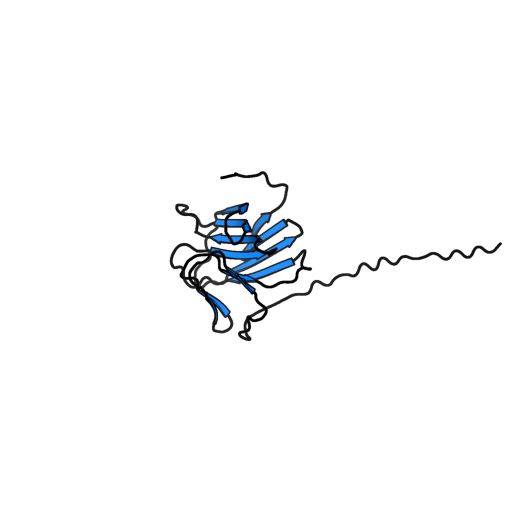 LYS A N 1
ATOM 644 C CA . LYS A 1 83 ? 9.008 -4.962 -5.683 1.00 95.06 83 LYS A CA 1
ATOM 645 C C . LYS A 1 83 ? 8.395 -4.499 -7.004 1.00 95.06 83 LYS A C 1
ATOM 647 O O . LYS A 1 83 ? 7.752 -5.293 -7.684 1.00 95.06 83 LYS A O 1
ATOM 652 N N . PRO A 1 84 ? 8.536 -3.217 -7.379 1.00 93.00 84 PRO A N 1
ATOM 653 C CA . PRO A 1 84 ? 8.087 -2.769 -8.690 1.00 93.00 84 PRO A CA 1
ATOM 654 C C . PRO A 1 84 ? 8.905 -3.478 -9.778 1.00 93.00 84 PRO A C 1
ATOM 656 O O . PRO A 1 84 ? 10.129 -3.358 -9.797 1.00 93.00 84 PRO A O 1
ATOM 659 N N . LEU A 1 85 ? 8.247 -4.211 -10.674 1.00 92.69 85 LEU A N 1
ATOM 660 C CA . LEU A 1 85 ? 8.917 -4.998 -11.720 1.00 92.69 85 LEU A CA 1
ATOM 661 C C . LEU A 1 85 ? 9.175 -4.165 -12.978 1.00 92.69 85 LEU A C 1
ATOM 663 O O . LEU A 1 85 ? 10.307 -3.999 -13.432 1.00 92.69 85 LEU A O 1
ATOM 667 N N . GLU A 1 86 ? 8.104 -3.591 -13.516 1.00 88.25 86 GLU A N 1
ATOM 668 C CA . GLU A 1 86 ? 8.110 -2.799 -14.737 1.00 88.25 86 GLU A CA 1
ATOM 669 C C . GLU A 1 86 ? 7.254 -1.545 -14.544 1.00 88.25 86 GLU A C 1
ATOM 671 O O . GLU A 1 86 ? 6.272 -1.547 -13.801 1.00 88.25 86 GLU A O 1
ATOM 676 N N . LYS A 1 87 ? 7.617 -0.461 -15.233 1.00 80.69 87 LYS A N 1
ATOM 677 C CA . LYS A 1 87 ? 6.850 0.782 -15.237 1.00 80.69 87 LYS A CA 1
ATOM 678 C C . LYS A 1 87 ? 6.603 1.256 -16.665 1.00 80.69 87 LYS A C 1
ATOM 680 O O . LYS A 1 87 ? 7.510 1.758 -17.326 1.00 80.69 87 LYS A O 1
ATOM 685 N N . ARG A 1 88 ? 5.356 1.137 -17.123 1.00 75.62 88 ARG A N 1
ATOM 686 C CA . ARG A 1 88 ? 4.896 1.605 -18.440 1.00 75.62 88 ARG A CA 1
ATOM 687 C C . ARG A 1 88 ? 4.073 2.887 -18.297 1.00 75.62 88 ARG A C 1
ATOM 689 O O . ARG A 1 88 ? 2.869 2.887 -18.518 1.00 75.62 88 ARG A O 1
ATOM 696 N N . GLY A 1 89 ? 4.737 3.974 -17.904 1.00 78.38 89 GLY A N 1
ATOM 697 C CA . GLY A 1 89 ? 4.101 5.273 -17.650 1.00 78.38 89 GLY A CA 1
ATOM 698 C C . GLY A 1 89 ? 3.873 5.561 -16.160 1.00 78.38 89 GLY A C 1
ATOM 699 O O . GLY A 1 89 ? 4.533 4.945 -15.321 1.00 78.38 89 GLY A O 1
ATOM 700 N N . PRO A 1 90 ? 2.997 6.525 -15.826 1.00 79.88 90 PRO A N 1
ATOM 701 C CA . PRO A 1 90 ? 2.674 6.865 -14.444 1.00 79.88 90 PRO A CA 1
ATOM 702 C C . PRO A 1 90 ? 2.083 5.677 -13.682 1.00 79.88 90 PRO A C 1
ATOM 704 O O . PRO A 1 90 ? 1.303 4.902 -14.234 1.00 79.88 90 PRO A O 1
ATOM 707 N N . GLY A 1 91 ? 2.420 5.546 -12.404 1.00 82.56 91 GLY A N 1
ATOM 708 C CA . GLY A 1 91 ? 1.941 4.456 -11.569 1.00 82.56 91 GLY A CA 1
ATOM 709 C C . GLY A 1 91 ? 2.045 4.757 -10.083 1.00 82.56 91 GLY A C 1
ATOM 710 O O . GLY A 1 91 ? 2.679 5.715 -9.636 1.00 82.56 91 GLY A O 1
ATOM 711 N N . ASN A 1 92 ? 1.397 3.913 -9.293 1.00 87.75 92 ASN A N 1
ATOM 712 C CA . ASN A 1 92 ? 1.448 3.994 -7.847 1.00 87.75 92 ASN A CA 1
ATOM 713 C C . ASN A 1 92 ? 1.425 2.605 -7.219 1.00 87.75 92 ASN A C 1
ATOM 715 O O . ASN A 1 92 ? 0.787 1.688 -7.726 1.00 87.75 92 ASN A O 1
ATOM 719 N N . ILE A 1 93 ? 2.085 2.485 -6.074 1.00 91.31 93 ILE A N 1
ATOM 720 C CA . ILE A 1 93 ? 1.951 1.336 -5.177 1.00 91.31 93 ILE A CA 1
ATOM 721 C C . ILE A 1 93 ? 1.271 1.850 -3.922 1.00 91.31 93 ILE A C 1
ATOM 723 O O . ILE A 1 93 ? 1.667 2.889 -3.386 1.00 91.31 93 ILE A O 1
ATOM 727 N N . SER A 1 94 ? 0.223 1.152 -3.495 1.00 91.44 94 SER A N 1
ATOM 728 C CA . SER A 1 94 ? -0.636 1.589 -2.398 1.00 91.44 94 SER A CA 1
ATOM 729 C C . SER A 1 94 ? -0.775 0.507 -1.346 1.00 91.44 94 SER A C 1
ATOM 731 O O . SER A 1 94 ? -0.891 -0.669 -1.670 1.00 91.44 94 SER A O 1
ATOM 733 N N . ILE A 1 95 ? -0.831 0.947 -0.097 1.00 94.00 95 ILE A N 1
ATOM 734 C CA . ILE A 1 95 ? -1.313 0.179 1.041 1.00 94.00 95 ILE A CA 1
ATOM 735 C C . ILE A 1 95 ? -2.596 0.851 1.527 1.00 94.00 95 ILE A C 1
ATOM 737 O O . ILE A 1 95 ? -2.677 2.084 1.573 1.00 94.00 95 ILE A O 1
ATOM 741 N N . VAL A 1 96 ? -3.619 0.052 1.822 1.00 93.62 96 VAL A N 1
ATOM 742 C CA . VAL A 1 96 ? -4.927 0.555 2.248 1.00 93.62 96 VAL A CA 1
ATOM 743 C C . VAL A 1 96 ? -5.295 0.023 3.622 1.00 93.62 96 VAL A C 1
ATOM 745 O O . VAL A 1 96 ? -4.938 -1.095 3.980 1.00 93.62 96 VAL A O 1
ATOM 748 N N . ALA A 1 97 ? -6.016 0.835 4.383 1.00 94.44 97 ALA A N 1
ATOM 749 C CA . ALA A 1 97 ? -6.563 0.485 5.685 1.00 94.44 97 ALA A CA 1
ATOM 750 C C . ALA A 1 97 ? -7.992 1.017 5.816 1.00 94.44 97 ALA A C 1
ATOM 752 O O . ALA A 1 97 ? -8.422 1.876 5.041 1.00 94.44 97 ALA A O 1
ATOM 753 N N . ARG A 1 98 ? -8.714 0.528 6.833 1.00 92.94 98 ARG A N 1
ATOM 754 C CA . ARG A 1 98 ? -10.092 0.951 7.150 1.00 92.94 98 ARG A CA 1
ATOM 755 C C . ARG A 1 98 ? -11.014 0.875 5.927 1.00 92.94 98 ARG A C 1
ATOM 757 O O . ARG A 1 98 ? -11.705 1.837 5.601 1.00 92.94 98 ARG A O 1
ATOM 764 N N . VAL A 1 99 ? -10.959 -0.252 5.220 1.00 91.19 99 VAL A N 1
ATOM 765 C CA . VAL A 1 99 ? -11.835 -0.503 4.076 1.00 91.19 99 VAL A CA 1
ATOM 766 C C . VAL A 1 99 ? -13.250 -0.737 4.602 1.00 91.19 99 VAL A C 1
ATOM 768 O O . VAL A 1 99 ? -13.509 -1.726 5.280 1.00 91.19 99 VAL A O 1
ATOM 771 N N . GLU A 1 100 ? -14.158 0.185 4.305 1.00 86.62 100 GLU A N 1
ATOM 772 C CA . GLU A 1 100 ? -15.564 0.124 4.696 1.00 86.62 100 GLU A CA 1
ATOM 773 C C . GLU A 1 100 ? -16.437 0.445 3.481 1.00 86.62 100 GLU A C 1
ATOM 775 O O . GLU A 1 100 ? -16.478 1.579 2.989 1.00 86.62 100 GLU A O 1
ATOM 780 N N . GLY A 1 101 ? -17.129 -0.573 2.964 1.00 83.50 101 GLY A N 1
ATOM 781 C CA . GLY A 1 101 ? -17.901 -0.451 1.731 1.00 83.50 101 GLY A CA 1
ATOM 782 C C . GLY A 1 101 ? -17.016 0.036 0.584 1.00 83.50 101 GLY A C 1
ATOM 783 O O . GLY A 1 101 ? -16.110 -0.668 0.149 1.00 83.50 101 GLY A O 1
ATOM 784 N N . SER A 1 102 ? -17.271 1.253 0.097 1.00 80.00 102 SER A N 1
ATOM 785 C CA . SER A 1 102 ? -16.482 1.850 -0.980 1.00 80.00 102 SER A CA 1
ATOM 786 C C . SER A 1 102 ? -15.379 2.798 -0.513 1.00 80.00 102 SER A C 1
ATOM 788 O O . SER A 1 102 ? -14.761 3.423 -1.368 1.00 80.00 102 SER A O 1
ATOM 790 N N . ARG A 1 103 ? -15.174 2.999 0.792 1.00 86.69 103 ARG A N 1
ATOM 791 C CA . ARG A 1 103 ? -14.237 3.990 1.338 1.00 86.69 103 ARG A CA 1
ATOM 792 C C . ARG A 1 103 ? -13.041 3.301 1.979 1.00 86.69 103 ARG A C 1
ATOM 794 O O . ARG A 1 103 ? -13.188 2.261 2.605 1.00 86.69 103 ARG A O 1
ATOM 801 N N . ALA A 1 104 ? -11.866 3.904 1.845 1.00 91.06 104 ALA A N 1
ATOM 802 C CA . ALA A 1 104 ? -10.662 3.455 2.533 1.00 91.06 104 ALA A CA 1
ATOM 803 C C . ALA A 1 104 ? -9.728 4.632 2.828 1.00 91.06 104 ALA A C 1
ATOM 805 O O . ALA A 1 104 ? -9.860 5.716 2.243 1.00 91.06 104 ALA A O 1
ATOM 806 N N . VAL A 1 105 ? -8.766 4.407 3.721 1.00 92.44 105 VAL A N 1
ATOM 807 C CA . VAL A 1 105 ? -7.559 5.227 3.823 1.00 92.44 105 VAL A CA 1
ATOM 808 C C . VAL A 1 105 ? -6.491 4.604 2.943 1.00 92.44 105 VAL A C 1
ATOM 810 O O . VAL A 1 105 ? -6.166 3.429 3.075 1.00 92.44 105 VAL A O 1
ATOM 813 N N . TRP A 1 106 ? -5.961 5.407 2.035 1.00 91.44 106 TRP A N 1
ATOM 814 C CA . TRP A 1 106 ? -4.970 5.023 1.050 1.00 91.44 106 TRP A CA 1
ATOM 815 C C . TRP A 1 106 ? -3.688 5.738 1.376 1.00 91.44 106 TRP A C 1
ATOM 817 O O . TRP A 1 106 ? -3.706 6.959 1.476 1.00 91.44 106 TRP A O 1
ATOM 827 N N . CYS A 1 107 ? -2.593 5.004 1.467 1.00 93.12 107 CYS A N 1
ATOM 828 C CA . CYS A 1 107 ? -1.263 5.573 1.475 1.00 93.12 107 CYS A CA 1
ATOM 829 C C . CYS A 1 107 ? -0.501 5.014 0.280 1.00 93.12 107 CYS A C 1
ATOM 831 O O . CYS A 1 107 ? -0.376 3.801 0.113 1.00 93.12 107 CYS A O 1
ATOM 833 N N . SER A 1 108 ? -0.013 5.905 -0.572 1.00 91.56 108 SER A N 1
ATOM 834 C CA . SER A 1 108 ? 0.549 5.543 -1.864 1.00 91.56 108 SER A CA 1
ATOM 835 C C . SER A 1 108 ? 1.857 6.269 -2.101 1.00 91.56 108 SER A C 1
ATOM 837 O O . SER A 1 108 ? 1.973 7.458 -1.806 1.00 91.56 108 SER A O 1
ATOM 839 N N . ILE A 1 109 ? 2.804 5.577 -2.726 1.00 92.00 109 ILE A N 1
ATOM 840 C CA . ILE A 1 109 ? 3.892 6.223 -3.453 1.00 92.00 109 ILE A CA 1
ATOM 841 C C . ILE A 1 109 ? 3.504 6.297 -4.926 1.00 92.00 109 ILE A C 1
ATOM 843 O O . ILE A 1 109 ? 3.063 5.300 -5.495 1.00 92.00 109 ILE A O 1
ATOM 847 N N . SER A 1 110 ? 3.593 7.482 -5.525 1.00 88.06 110 SER A N 1
ATOM 848 C CA . SER A 1 110 ? 2.987 7.754 -6.827 1.00 88.06 110 SER A CA 1
ATOM 849 C C . SER A 1 110 ? 3.745 8.814 -7.615 1.00 88.06 110 SER A C 1
ATOM 851 O O . SER A 1 110 ? 4.234 9.791 -7.046 1.00 88.06 110 SER A O 1
ATOM 853 N N . ASP A 1 111 ? 3.774 8.656 -8.935 1.00 84.88 111 ASP A N 1
ATOM 854 C CA . ASP A 1 111 ? 4.146 9.700 -9.895 1.00 84.88 111 ASP A CA 1
ATOM 855 C C . ASP A 1 111 ? 2.979 10.104 -10.813 1.00 84.88 111 ASP A C 1
ATOM 857 O O . ASP A 1 111 ? 3.180 10.649 -11.893 1.00 84.88 111 ASP A O 1
ATOM 861 N N . LEU A 1 112 ? 1.739 9.869 -10.372 1.00 77.12 112 LEU A N 1
ATOM 862 C CA . LEU A 1 112 ? 0.516 10.202 -11.118 1.00 77.12 112 LEU A CA 1
ATOM 863 C C . LEU A 1 112 ? 0.262 11.715 -11.269 1.00 77.12 112 LEU A C 1
ATOM 865 O O . LEU A 1 112 ? -0.665 12.118 -11.972 1.00 77.12 112 LEU A O 1
ATOM 869 N N . PHE A 1 113 ? 1.047 12.567 -10.610 1.00 75.25 113 PHE A N 1
ATOM 870 C CA . PHE A 1 113 ? 0.884 14.017 -10.668 1.00 75.25 113 PHE A CA 1
ATOM 871 C C . PHE A 1 113 ? 1.502 14.561 -11.955 1.00 75.25 113 PHE A C 1
ATOM 873 O O . PHE A 1 113 ? 2.684 14.887 -12.008 1.00 75.25 113 PHE A O 1
ATOM 880 N N . LEU A 1 114 ? 0.681 14.645 -13.005 1.00 64.75 114 LEU A N 1
ATOM 881 C CA . LEU A 1 114 ? 1.080 15.200 -14.297 1.00 64.75 114 LEU A CA 1
ATOM 882 C C . LEU A 1 114 ? 1.716 16.589 -14.107 1.00 64.75 114 LEU A C 1
ATOM 884 O O . LEU A 1 114 ? 1.114 17.472 -13.499 1.00 64.75 114 LEU A O 1
ATOM 888 N N . ASN A 1 115 ? 2.912 16.772 -14.672 1.00 70.19 115 ASN A N 1
ATOM 889 C CA . ASN A 1 115 ? 3.764 17.967 -14.567 1.00 70.19 115 ASN A CA 1
ATOM 890 C C . ASN A 1 115 ? 4.486 18.178 -13.230 1.00 70.19 115 ASN A C 1
ATOM 892 O O . ASN A 1 115 ? 5.161 19.197 -13.077 1.00 70.19 115 ASN A O 1
ATOM 896 N N . ASP A 1 116 ? 4.402 17.236 -12.291 1.00 74.56 116 ASP A N 1
ATOM 897 C CA . ASP A 1 116 ?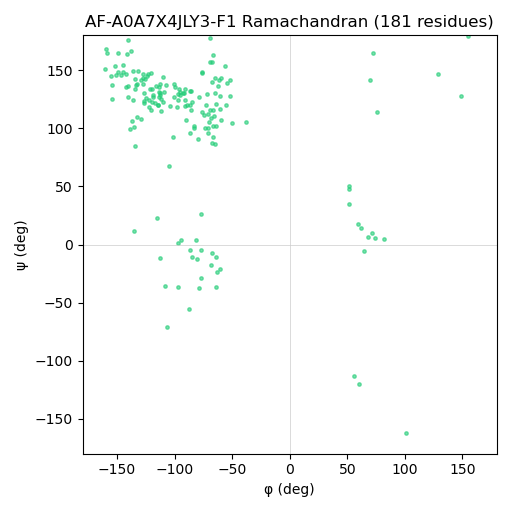 5.305 17.228 -11.147 1.00 74.56 116 ASP A CA 1
ATOM 898 C C . ASP A 1 116 ? 6.565 16.419 -11.494 1.00 74.56 116 ASP A C 1
ATOM 900 O O . ASP A 1 116 ? 6.455 15.237 -11.832 1.00 74.56 116 ASP A O 1
ATOM 904 N N . PRO A 1 117 ? 7.765 17.025 -11.460 1.00 73.31 117 PRO A N 1
ATOM 905 C CA . PRO A 1 117 ? 8.999 16.282 -11.695 1.00 73.31 117 PRO A CA 1
ATOM 906 C C . PRO A 1 117 ? 9.298 15.290 -10.565 1.00 73.31 117 PRO A C 1
ATOM 908 O O . PRO A 1 117 ? 10.112 14.382 -10.748 1.00 73.31 117 PRO A O 1
ATOM 911 N N . GLU A 1 118 ? 8.673 15.461 -9.398 1.00 83.62 118 GLU A N 1
ATOM 912 C CA . GLU A 1 118 ? 8.924 14.658 -8.217 1.00 83.62 118 GLU A CA 1
ATOM 913 C C . GLU A 1 118 ? 7.746 13.737 -7.921 1.00 83.62 118 GLU A C 1
ATOM 915 O O . GLU A 1 118 ? 6.576 14.119 -7.847 1.00 83.62 118 GLU A O 1
ATOM 920 N N . SER A 1 119 ? 8.074 12.474 -7.688 1.00 87.62 119 SER A N 1
ATOM 921 C CA . SER A 1 119 ? 7.117 11.536 -7.126 1.00 87.62 119 SER A CA 1
ATOM 922 C C . SER A 1 119 ? 6.818 11.890 -5.679 1.00 87.62 119 SER A C 1
ATOM 924 O O . SER A 1 119 ? 7.590 12.575 -5.004 1.00 87.62 119 SER A O 1
ATOM 926 N N . LYS A 1 120 ? 5.663 11.443 -5.199 1.00 90.69 120 LYS A N 1
ATOM 927 C CA . LYS A 1 120 ? 5.154 11.816 -3.885 1.00 90.69 120 LYS A CA 1
ATOM 928 C C . LYS A 1 120 ? 4.706 10.594 -3.123 1.00 90.69 120 LYS A C 1
ATOM 930 O O . LYS A 1 120 ? 4.201 9.632 -3.700 1.00 90.69 120 LYS A O 1
ATOM 935 N N . VAL A 1 121 ? 4.837 10.687 -1.809 1.00 91.44 121 VAL A N 1
ATOM 936 C CA . VAL A 1 121 ? 4.023 9.895 -0.900 1.00 91.44 121 VAL A CA 1
ATOM 937 C C . VAL A 1 121 ? 2.793 10.716 -0.549 1.00 91.44 121 VAL A C 1
ATOM 939 O O . VAL A 1 121 ? 2.900 11.894 -0.203 1.00 91.44 121 VAL A O 1
ATOM 942 N N . MET A 1 122 ? 1.629 10.092 -0.666 1.00 90.31 122 MET A N 1
ATOM 943 C CA . MET A 1 122 ? 0.337 10.701 -0.397 1.00 90.31 122 MET A CA 1
ATOM 944 C C . MET A 1 122 ? -0.509 9.751 0.437 1.00 90.31 122 MET A C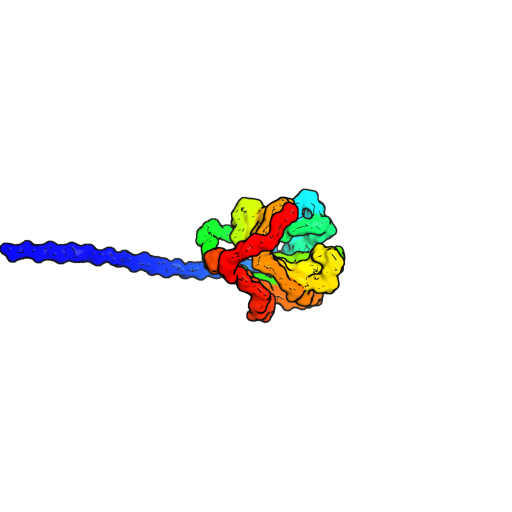 1
ATOM 946 O O . MET A 1 122 ? -0.619 8.579 0.086 1.00 90.31 122 MET A O 1
ATOM 950 N N . CYS A 1 123 ? -1.138 10.272 1.489 1.00 91.38 123 CYS A N 1
ATOM 951 C CA . CYS A 1 123 ? -2.195 9.573 2.204 1.00 91.38 123 CYS A CA 1
ATOM 952 C C . CYS A 1 123 ? -3.515 10.336 2.081 1.00 91.38 123 CYS A C 1
ATOM 954 O O . CYS A 1 123 ? -3.542 11.562 2.203 1.00 91.38 123 CYS A O 1
ATOM 956 N N . LEU A 1 124 ? -4.611 9.628 1.825 1.00 89.75 124 LEU A N 1
ATOM 957 C CA . LEU A 1 124 ? -5.939 10.206 1.635 1.00 89.75 124 LEU A CA 1
ATOM 958 C C . LEU A 1 124 ? -7.039 9.255 2.109 1.00 89.75 124 LEU A C 1
ATOM 960 O O . LEU A 1 124 ? -6.904 8.041 2.009 1.00 89.75 124 LEU A O 1
ATOM 964 N N . SER A 1 125 ? -8.149 9.803 2.595 1.00 90.06 125 SER A N 1
ATOM 965 C CA . SER A 1 125 ? -9.390 9.052 2.825 1.00 90.06 125 SER A CA 1
ATOM 966 C C . SER A 1 125 ? -10.313 9.283 1.639 1.00 90.06 125 SER A C 1
ATOM 968 O O . SER A 1 125 ? -10.674 10.429 1.390 1.00 90.06 125 SER A O 1
ATOM 970 N N . ARG A 1 126 ? -10.687 8.244 0.889 1.00 86.19 126 ARG A N 1
ATOM 971 C CA . ARG A 1 126 ? -11.395 8.389 -0.398 1.00 86.19 126 ARG A CA 1
ATOM 972 C C . ARG A 1 126 ? -12.283 7.194 -0.711 1.00 86.19 126 ARG A C 1
ATOM 974 O O . ARG A 1 126 ? -11.981 6.075 -0.298 1.00 86.19 126 ARG A O 1
ATOM 981 N N . ASP A 1 127 ? -13.328 7.446 -1.498 1.00 84.94 127 ASP A N 1
ATOM 982 C CA . ASP A 1 127 ? -14.110 6.397 -2.151 1.00 84.94 127 ASP A CA 1
ATOM 983 C C . ASP A 1 127 ? -13.416 5.774 -3.389 1.00 84.94 127 ASP A C 1
ATOM 985 O O . ASP A 1 127 ? -12.702 6.452 -4.127 1.00 84.94 127 ASP A O 1
ATOM 989 N N . PHE A 1 128 ? -13.643 4.487 -3.672 1.00 77.62 128 PHE A N 1
ATOM 990 C CA . PHE A 1 128 ? -13.087 3.798 -4.852 1.00 77.62 128 PHE A CA 1
ATOM 991 C C . PHE A 1 128 ? -13.530 4.419 -6.185 1.00 77.62 128 PHE A C 1
ATOM 993 O O . PHE A 1 128 ? -12.850 4.240 -7.190 1.00 77.62 128 PHE A O 1
ATOM 1000 N N . ALA A 1 129 ? -14.635 5.171 -6.213 1.00 72.06 129 ALA A N 1
ATOM 1001 C CA . ALA A 1 129 ? -15.074 5.896 -7.404 1.00 72.06 129 ALA A CA 1
ATOM 1002 C C . ALA A 1 129 ? -14.263 7.184 -7.653 1.00 72.06 129 ALA A C 1
ATOM 1004 O O . ALA A 1 129 ? -14.480 7.861 -8.659 1.00 72.06 129 ALA A O 1
ATOM 1005 N N . GLY A 1 130 ? -13.352 7.544 -6.745 1.00 69.50 130 GLY A N 1
ATOM 1006 C CA . GLY A 1 130 ? -12.502 8.722 -6.817 1.00 69.50 130 GLY A CA 1
ATOM 1007 C C . GLY A 1 130 ? -13.238 10.057 -6.674 1.00 69.50 130 GLY A C 1
ATOM 1008 O O . GLY A 1 130 ? -12.598 11.099 -6.835 1.00 69.50 130 GLY A O 1
ATOM 1009 N N . LYS A 1 131 ? -14.545 10.050 -6.376 1.00 70.94 131 LYS A N 1
ATOM 1010 C CA . LYS A 1 131 ? -15.417 11.237 -6.443 1.00 70.94 131 LYS A CA 1
ATOM 1011 C C . LYS A 1 131 ? -15.251 12.149 -5.239 1.00 70.94 131 LYS A C 1
ATOM 1013 O O . LYS A 1 131 ? -15.288 13.366 -5.386 1.00 70.94 131 LYS A O 1
ATOM 1018 N N . THR A 1 132 ? -15.052 11.569 -4.062 1.00 75.19 132 THR A N 1
ATOM 1019 C CA . THR A 1 132 ? -14.827 12.306 -2.822 1.00 75.19 132 THR A CA 1
ATOM 1020 C C . THR A 1 132 ? -13.570 11.804 -2.130 1.00 75.19 132 THR A C 1
ATOM 1022 O O . THR A 1 132 ? -13.276 10.605 -2.095 1.00 75.19 132 THR A O 1
ATOM 1025 N N . GLY A 1 133 ? -12.781 12.739 -1.607 1.00 81.69 133 GLY A N 1
ATOM 1026 C CA . GLY A 1 133 ? -11.579 12.407 -0.867 1.00 81.69 133 GLY A CA 1
ATOM 1027 C C . GLY A 1 133 ? -11.107 13.548 0.018 1.00 81.69 133 GLY A C 1
ATOM 1028 O O . GLY A 1 133 ? -11.330 14.715 -0.286 1.00 81.69 133 GLY A O 1
ATOM 1029 N N . ILE A 1 134 ? -10.454 13.188 1.114 1.00 86.44 134 ILE A N 1
ATOM 1030 C CA . ILE A 1 134 ? -9.775 14.101 2.026 1.00 86.44 134 ILE A CA 1
ATOM 1031 C C . ILE A 1 134 ? -8.291 13.781 1.926 1.00 86.44 134 ILE A C 1
ATOM 1033 O O . ILE A 1 134 ? -7.885 12.648 2.191 1.00 86.44 134 ILE A O 1
ATOM 1037 N N . LEU A 1 135 ? -7.490 14.767 1.530 1.00 87.25 135 LEU A N 1
ATOM 1038 C CA . LEU A 1 135 ? -6.039 14.657 1.565 1.00 87.25 135 LEU A CA 1
ATOM 1039 C C . LEU A 1 135 ? -5.573 14.725 3.023 1.00 87.25 135 LEU A C 1
ATOM 1041 O O . LEU A 1 135 ? -5.820 15.721 3.696 1.00 87.25 135 LEU A O 1
ATOM 1045 N N . LEU A 1 136 ? -4.907 13.675 3.497 1.00 87.50 136 LEU A N 1
ATOM 1046 C CA . LEU A 1 136 ? -4.387 13.588 4.866 1.00 87.50 136 LEU A CA 1
ATOM 1047 C C . LEU A 1 136 ? -2.908 13.979 4.921 1.00 87.50 136 LEU A C 1
ATOM 1049 O O . LEU A 1 136 ? -2.454 14.608 5.869 1.00 87.50 136 LEU A O 1
ATOM 1053 N N . TYR A 1 137 ? -2.149 13.614 3.888 1.00 89.12 137 TYR A N 1
ATOM 1054 C CA . TYR A 1 137 ? -0.724 13.899 3.794 1.00 89.12 137 TYR A CA 1
ATOM 1055 C C . TYR A 1 137 ? -0.274 13.921 2.339 1.00 89.12 137 TYR A C 1
ATOM 1057 O O . TYR A 1 137 ? -0.725 13.105 1.537 1.00 89.12 137 TYR A O 1
ATOM 1065 N N . MET A 1 138 ? 0.673 14.797 2.006 1.00 89.31 138 MET A N 1
ATOM 1066 C CA . MET A 1 138 ? 1.396 14.739 0.739 1.00 89.31 138 MET A CA 1
ATOM 1067 C C . MET A 1 138 ? 2.768 15.392 0.879 1.00 89.31 138 MET A C 1
ATOM 1069 O O . MET A 1 138 ? 2.854 16.563 1.246 1.00 89.31 138 MET A O 1
ATOM 1073 N N . LYS A 1 139 ? 3.836 14.668 0.535 1.00 88.62 139 LYS A N 1
ATOM 1074 C CA . LYS A 1 139 ? 5.183 15.238 0.385 1.00 88.62 139 LYS A CA 1
ATOM 1075 C C . LYS A 1 139 ? 5.955 14.561 -0.745 1.00 88.62 139 LYS A C 1
ATOM 1077 O O . LYS A 1 139 ? 5.690 13.392 -1.041 1.00 88.62 139 LYS A O 1
ATOM 1082 N N . PRO A 1 140 ? 6.930 15.262 -1.347 1.00 89.38 140 PRO A N 1
ATOM 1083 C CA . PRO A 1 140 ? 7.871 14.639 -2.262 1.00 89.38 140 PRO A CA 1
ATOM 1084 C C . PRO A 1 140 ? 8.581 13.439 -1.640 1.00 89.38 140 PRO A C 1
ATOM 1086 O O . PRO A 1 140 ? 8.982 13.460 -0.474 1.00 89.38 140 PRO A O 1
ATOM 1089 N N . HIS A 1 141 ? 8.744 12.390 -2.436 1.00 89.88 141 HIS A N 1
ATOM 1090 C CA . HIS A 1 141 ? 9.454 11.179 -2.067 1.00 89.88 141 HIS A CA 1
ATOM 1091 C C . HIS A 1 141 ? 9.994 10.493 -3.323 1.00 89.88 141 HIS A C 1
ATOM 1093 O O . HIS A 1 141 ? 9.295 10.351 -4.323 1.00 89.88 141 HIS A O 1
ATOM 1099 N N . ARG A 1 142 ? 11.238 10.008 -3.273 1.00 88.75 142 ARG A N 1
ATOM 1100 C CA . ARG A 1 142 ? 11.827 9.266 -4.399 1.00 88.75 142 ARG A CA 1
ATOM 1101 C C . ARG A 1 142 ? 11.036 7.989 -4.657 1.00 88.75 142 ARG A C 1
ATOM 1103 O O . ARG A 1 142 ? 10.729 7.285 -3.698 1.00 88.75 142 ARG A O 1
ATOM 1110 N N . LEU A 1 143 ? 10.756 7.668 -5.921 1.00 87.81 143 LEU A N 1
ATOM 1111 C CA . LEU A 1 143 ? 10.148 6.382 -6.269 1.00 87.81 143 LEU A CA 1
ATOM 1112 C C . LEU A 1 143 ? 10.979 5.217 -5.757 1.00 87.81 143 LEU A C 1
ATOM 1114 O O . LEU A 1 143 ? 12.205 5.300 -5.632 1.00 87.81 143 LEU A O 1
ATOM 1118 N N . LEU A 1 144 ? 10.279 4.111 -5.540 1.00 90.19 144 LEU A N 1
ATOM 1119 C CA . LEU A 1 144 ? 10.922 2.822 -5.392 1.00 90.19 144 LEU A CA 1
ATOM 1120 C C . LEU A 1 144 ? 11.672 2.496 -6.680 1.00 90.19 144 LEU A C 1
ATOM 1122 O O . LEU A 1 144 ? 11.208 2.785 -7.788 1.00 90.19 144 LEU A O 1
ATOM 1126 N N . LYS A 1 145 ? 12.843 1.894 -6.527 1.00 91.44 145 LYS A N 1
ATOM 1127 C CA . LYS A 1 145 ? 13.608 1.423 -7.671 1.00 91.44 145 LYS A CA 1
ATOM 1128 C C . LYS A 1 145 ? 12.995 0.133 -8.201 1.00 91.44 145 LYS A C 1
ATOM 1130 O O . LYS A 1 145 ? 12.467 -0.673 -7.438 1.00 91.44 145 LYS A O 1
ATOM 1135 N N . LEU A 1 146 ? 13.096 -0.054 -9.512 1.00 93.31 146 LEU A N 1
ATOM 1136 C CA . LEU A 1 146 ? 12.664 -1.291 -10.149 1.00 93.31 146 LEU A CA 1
ATOM 1137 C C . LEU A 1 146 ? 13.535 -2.460 -9.682 1.00 93.31 146 LEU A C 1
ATOM 1139 O O . LEU A 1 146 ? 14.745 -2.298 -9.524 1.00 93.31 146 LEU A O 1
ATOM 1143 N N . ASN A 1 147 ? 12.919 -3.628 -9.518 1.00 94.81 147 ASN A N 1
ATOM 1144 C CA . ASN A 1 147 ? 13.559 -4.885 -9.125 1.00 94.81 147 ASN A CA 1
ATOM 1145 C C . ASN A 1 147 ? 14.286 -4.845 -7.767 1.00 94.81 147 ASN A C 1
ATOM 1147 O O . ASN A 1 147 ? 15.086 -5.730 -7.473 1.00 94.81 147 ASN A O 1
ATOM 1151 N N . GLU A 1 148 ? 13.994 -3.853 -6.921 1.00 95.88 148 GLU A N 1
ATOM 1152 C CA . GLU A 1 148 ? 14.461 -3.797 -5.535 1.00 95.88 148 GLU A CA 1
ATOM 1153 C C . GLU A 1 148 ? 13.264 -3.927 -4.584 1.00 95.88 148 GLU A C 1
ATOM 1155 O O . GLU A 1 148 ? 12.257 -3.228 -4.723 1.00 95.88 148 GLU A O 1
ATOM 1160 N N . TRP A 1 149 ? 13.381 -4.819 -3.598 1.00 96.50 149 TRP A N 1
ATOM 1161 C CA . TRP A 1 149 ? 12.386 -4.959 -2.540 1.0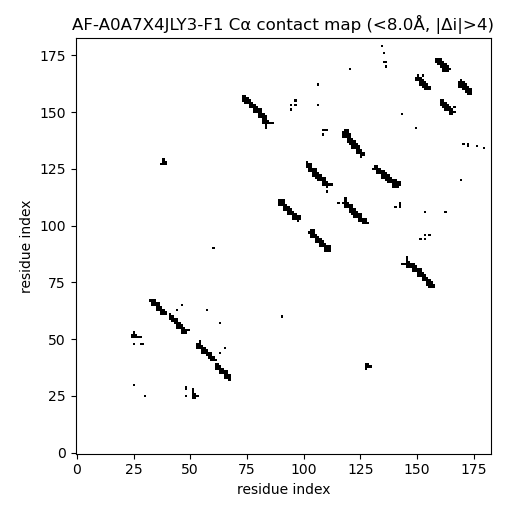0 96.50 149 TRP A CA 1
ATOM 1162 C C . TRP A 1 149 ? 12.363 -3.726 -1.642 1.00 96.50 149 TRP A C 1
ATOM 1164 O O . TRP A 1 149 ? 13.401 -3.177 -1.276 1.00 96.50 149 TRP A O 1
ATOM 1174 N N . SER A 1 150 ? 11.166 -3.305 -1.254 1.00 96.25 150 SER A N 1
ATOM 1175 C CA . SER A 1 150 ? 10.949 -2.283 -0.236 1.00 96.25 150 SER A CA 1
ATOM 1176 C C . SER A 1 150 ? 9.883 -2.743 0.742 1.00 96.25 150 SER A C 1
ATOM 1178 O O . SER A 1 150 ? 8.851 -3.276 0.337 1.00 96.25 150 SER A O 1
ATOM 1180 N N . LYS A 1 151 ? 10.118 -2.506 2.031 1.00 96.69 151 LYS A N 1
ATOM 1181 C CA . LYS A 1 151 ? 9.169 -2.839 3.092 1.00 96.69 151 LYS A CA 1
ATOM 1182 C C . LYS A 1 151 ? 8.249 -1.658 3.349 1.00 96.69 151 LYS A C 1
ATOM 1184 O O . LYS A 1 151 ? 8.714 -0.582 3.722 1.00 96.69 151 LYS A O 1
ATOM 1189 N N . PHE A 1 152 ? 6.957 -1.864 3.160 1.00 96.00 152 PHE A N 1
ATOM 1190 C CA . PHE A 1 152 ? 5.908 -0.910 3.488 1.00 96.00 152 PHE A CA 1
ATOM 1191 C C . PHE A 1 152 ? 5.304 -1.313 4.820 1.00 96.00 152 PHE A C 1
ATOM 1193 O O . PHE A 1 152 ? 5.010 -2.487 5.043 1.00 96.00 152 PHE A O 1
ATOM 1200 N N . LYS A 1 153 ? 5.094 -0.335 5.695 1.00 96.75 153 LYS A N 1
ATOM 1201 C CA . LYS A 1 153 ? 4.350 -0.540 6.929 1.00 96.75 153 LYS A CA 1
ATOM 1202 C C . LYS A 1 153 ? 3.393 0.613 7.159 1.00 96.75 153 LYS A C 1
ATOM 1204 O O . LYS A 1 153 ? 3.820 1.765 7.208 1.00 96.75 153 LYS A O 1
ATOM 1209 N N . LEU A 1 154 ? 2.118 0.281 7.321 1.00 96.25 154 LEU A N 1
ATOM 1210 C CA . LEU A 1 154 ? 1.070 1.205 7.727 1.00 96.25 154 LEU A CA 1
ATOM 1211 C C . LEU A 1 154 ? 0.595 0.814 9.123 1.00 96.25 154 LEU A C 1
ATOM 1213 O O . LEU A 1 154 ? 0.040 -0.268 9.303 1.00 96.25 154 LEU A O 1
ATOM 1217 N N . THR A 1 155 ? 0.817 1.689 10.098 1.00 95.94 155 THR A N 1
ATOM 1218 C CA . THR A 1 155 ? 0.288 1.544 11.457 1.00 95.94 155 THR A CA 1
ATOM 1219 C C . THR A 1 155 ? -0.992 2.357 11.585 1.00 95.94 155 THR A C 1
ATOM 1221 O O . THR A 1 155 ? -1.028 3.516 11.174 1.00 95.94 155 THR A O 1
ATOM 1224 N N . VAL A 1 156 ? -2.022 1.748 12.162 1.00 94.50 156 VAL A N 1
ATOM 1225 C CA . VAL A 1 156 ? -3.338 2.330 12.425 1.00 94.50 156 VAL A CA 1
ATOM 1226 C C . VAL A 1 156 ? -3.552 2.358 13.935 1.00 94.50 156 VAL A C 1
ATOM 1228 O O . VAL A 1 156 ? -3.503 1.311 14.578 1.00 94.50 156 VAL A O 1
ATOM 1231 N N . SER A 1 157 ? -3.780 3.547 14.489 1.00 93.38 157 SER A N 1
ATOM 1232 C CA . SER A 1 157 ? -4.050 3.770 15.912 1.00 93.38 157 SER A CA 1
ATOM 1233 C C . SER A 1 157 ? -5.166 4.802 16.051 1.00 93.38 157 SER A C 1
ATOM 1235 O O . SER A 1 157 ? -4.932 6.001 15.913 1.00 93.38 157 SER A O 1
ATOM 1237 N N . GLY A 1 158 ? -6.400 4.353 16.279 1.00 90.50 158 GLY A N 1
ATOM 1238 C CA . GLY A 1 158 ? -7.581 5.212 16.221 1.00 90.50 158 GLY A CA 1
ATOM 1239 C C . GLY A 1 158 ? -7.757 5.837 14.832 1.00 90.50 158 GLY A C 1
ATOM 1240 O O . GLY A 1 158 ? -7.915 5.121 13.836 1.00 90.50 158 GLY A O 1
ATOM 1241 N N . ASP A 1 159 ? -7.736 7.168 14.781 1.00 87.25 159 ASP A N 1
ATOM 1242 C CA . ASP A 1 159 ? -7.767 8.008 13.576 1.00 87.25 159 ASP A CA 1
ATOM 1243 C C . ASP A 1 159 ? -6.369 8.426 13.079 1.00 87.25 159 ASP A C 1
ATOM 1245 O O . ASP A 1 159 ? -6.264 9.154 12.090 1.00 87.25 159 ASP A O 1
ATOM 1249 N N . HIS A 1 160 ? -5.309 7.937 13.730 1.00 89.94 160 HIS A N 1
ATOM 1250 C CA . HIS A 1 160 ? -3.929 8.199 13.353 1.00 89.94 160 HIS A CA 1
ATOM 1251 C C . HIS A 1 160 ? -3.373 7.072 12.477 1.00 89.94 160 HIS A C 1
ATOM 1253 O O . HIS A 1 160 ? -3.467 5.882 12.794 1.00 89.94 160 HIS A O 1
ATOM 1259 N N . PHE A 1 161 ? -2.760 7.467 11.368 1.00 92.81 161 PHE A N 1
ATOM 1260 C CA . PHE A 1 161 ? -2.130 6.597 10.378 1.00 92.81 161 PHE A CA 1
ATOM 1261 C C . PHE A 1 161 ? -0.675 7.002 10.174 1.00 92.81 161 PHE A C 1
ATOM 1263 O O . PHE A 1 161 ? -0.390 8.148 9.806 1.00 92.81 161 PHE A O 1
ATOM 1270 N N . THR A 1 162 ? 0.227 6.038 10.328 1.00 94.56 162 THR A N 1
ATOM 1271 C CA . THR A 1 162 ? 1.668 6.243 10.159 1.00 94.56 162 THR A CA 1
ATOM 1272 C C . THR A 1 162 ? 2.184 5.325 9.064 1.00 94.56 162 THR A C 1
ATOM 1274 O O . THR A 1 162 ? 2.147 4.101 9.209 1.00 94.56 162 THR A O 1
ATOM 1277 N N . LEU A 1 163 ? 2.670 5.904 7.963 1.00 94.75 163 LEU A N 1
ATOM 1278 C CA . LEU A 1 163 ? 3.317 5.157 6.888 1.00 94.75 163 LEU A CA 1
ATOM 1279 C C . LEU A 1 163 ? 4.831 5.219 7.068 1.00 94.75 163 LEU A C 1
ATOM 1281 O O . LEU A 1 163 ? 5.426 6.295 7.151 1.00 94.75 163 LEU A O 1
ATOM 1285 N N . SER A 1 164 ? 5.463 4.055 7.017 1.00 94.94 164 SER A N 1
ATOM 1286 C CA . SER A 1 164 ? 6.912 3.909 6.940 1.00 94.94 164 SER A CA 1
ATOM 1287 C C . SER A 1 164 ? 7.312 3.087 5.717 1.00 94.94 164 SER A C 1
ATOM 1289 O O . SER A 1 164 ? 6.606 2.165 5.300 1.00 94.94 164 SER A O 1
ATOM 1291 N N . ILE A 1 165 ? 8.450 3.452 5.126 1.00 94.50 165 ILE A N 1
ATOM 1292 C CA . ILE A 1 165 ? 9.067 2.752 3.998 1.00 94.50 165 ILE A CA 1
ATOM 1293 C C . ILE A 1 165 ? 10.506 2.435 4.398 1.00 94.50 165 ILE A C 1
ATOM 1295 O O . ILE A 1 165 ? 11.265 3.342 4.740 1.00 94.50 165 ILE A O 1
ATOM 1299 N N . ASN A 1 166 ? 10.883 1.155 4.350 1.00 94.69 166 ASN A N 1
ATOM 1300 C CA . ASN A 1 166 ? 12.197 0.662 4.781 1.00 94.69 166 ASN A CA 1
ATOM 1301 C C . ASN A 1 166 ? 12.553 1.144 6.198 1.00 94.69 166 ASN A C 1
ATOM 1303 O O . ASN A 1 166 ? 13.611 1.731 6.411 1.00 94.69 166 ASN A O 1
ATOM 1307 N N . GLU A 1 167 ? 11.618 0.953 7.137 1.00 92.31 167 GLU A N 1
ATOM 1308 C CA . GLU A 1 167 ? 11.723 1.325 8.564 1.00 92.31 167 GLU A CA 1
ATOM 1309 C C . GLU A 1 167 ? 11.830 2.831 8.846 1.00 92.31 167 GLU A C 1
ATOM 1311 O O . GLU A 1 167 ? 11.756 3.257 9.996 1.00 92.31 167 GLU A O 1
ATOM 1316 N N . LYS A 1 168 ? 11.936 3.661 7.806 1.00 92.50 168 LYS A N 1
ATOM 1317 C CA . LYS A 1 168 ? 11.889 5.109 7.934 1.00 92.50 168 LYS A CA 1
ATOM 1318 C C . LYS A 1 168 ? 10.443 5.573 7.897 1.00 92.50 168 LYS A C 1
ATOM 1320 O O . LYS A 1 168 ? 9.747 5.379 6.901 1.00 92.50 168 LYS A O 1
ATOM 1325 N N . GLU A 1 169 ? 10.010 6.231 8.962 1.00 91.44 169 GLU A N 1
ATOM 1326 C CA . GLU A 1 169 ? 8.736 6.937 8.976 1.00 91.44 169 GLU A CA 1
ATOM 1327 C C . GLU A 1 169 ? 8.718 8.035 7.907 1.00 91.44 169 GLU A C 1
ATOM 1329 O O . GLU A 1 169 ? 9.638 8.854 7.797 1.00 91.44 169 GLU A O 1
ATOM 1334 N N . ILE A 1 170 ? 7.677 8.010 7.079 1.00 86.88 170 ILE A N 1
ATOM 1335 C CA . ILE A 1 170 ? 7.471 8.961 5.989 1.00 86.88 170 ILE A CA 1
ATOM 1336 C C . ILE A 1 170 ? 6.322 9.909 6.318 1.00 86.88 170 ILE A C 1
ATOM 1338 O O . ILE A 1 170 ? 6.369 11.078 5.923 1.00 86.88 170 ILE A O 1
ATOM 1342 N N . THR A 1 171 ? 5.289 9.413 7.004 1.00 79.75 171 THR A N 1
ATOM 1343 C CA . THR A 1 171 ? 4.075 10.166 7.331 1.00 79.75 171 THR A CA 1
ATOM 1344 C C . THR A 1 171 ? 3.582 9.798 8.721 1.00 79.75 171 THR A C 1
ATOM 1346 O O . THR A 1 171 ? 3.605 8.627 9.081 1.00 79.75 171 THR A O 1
ATOM 1349 N N . GLU A 1 172 ? 3.001 10.771 9.410 1.00 77.06 172 GLU A N 1
ATOM 1350 C CA . GLU A 1 172 ? 2.136 10.591 10.574 1.00 77.06 172 GLU A CA 1
ATOM 1351 C C . GLU A 1 172 ? 0.897 11.466 10.344 1.00 77.06 172 GLU A C 1
ATOM 1353 O O . GLU A 1 172 ? 1.007 12.576 9.809 1.00 77.06 172 GLU A O 1
ATOM 1358 N N . THR A 1 173 ? -0.286 10.949 10.663 1.00 72.00 173 THR A N 1
ATOM 1359 C CA . THR A 1 173 ? -1.554 11.683 10.557 1.00 72.00 173 THR A CA 1
ATOM 1360 C C . THR A 1 173 ? -2.183 11.794 11.959 1.00 72.00 173 THR A C 1
ATOM 1362 O O . THR A 1 173 ? -2.280 10.789 12.645 1.00 72.00 173 THR A O 1
ATOM 1365 N N . GLY A 1 174 ? -2.521 13.022 12.382 1.00 54.72 174 GLY A N 1
ATOM 1366 C CA . GLY A 1 174 ? -3.114 13.524 13.648 1.00 54.72 174 GLY A CA 1
ATOM 1367 C C . GLY A 1 174 ? -2.570 14.950 13.892 1.00 54.72 174 GLY A C 1
ATOM 1368 O O . GLY A 1 174 ? -1.377 15.140 13.677 1.00 54.72 174 GLY A O 1
ATOM 1369 N N . ASP A 1 175 ? -3.279 16.067 14.135 1.00 42.81 175 ASP A N 1
ATOM 1370 C CA . ASP A 1 175 ? -4.462 16.504 14.925 1.00 42.81 175 ASP A CA 1
ATOM 1371 C C . ASP A 1 175 ? -5.304 17.535 14.076 1.00 42.81 175 ASP A C 1
ATOM 1373 O O . ASP A 1 175 ? -4.850 17.883 12.980 1.00 42.81 175 ASP A O 1
ATOM 1377 N N . PRO A 1 176 ? -6.496 18.057 14.485 1.00 44.56 176 PRO A N 1
ATOM 1378 C CA . PRO A 1 176 ? -7.668 18.267 13.612 1.00 44.56 176 PRO A CA 1
ATOM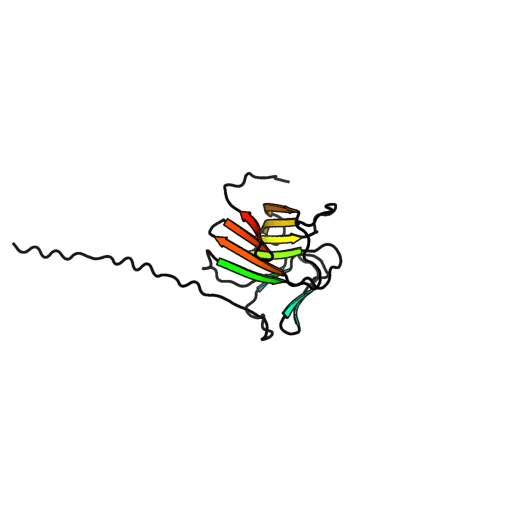 1379 C C . PRO A 1 176 ? -7.334 19.014 12.315 1.00 44.56 176 PRO A C 1
ATOM 1381 O O . PRO A 1 176 ? -7.131 20.230 12.276 1.00 44.56 176 PRO A O 1
ATOM 1384 N N . PHE A 1 177 ? -7.282 18.253 11.227 1.00 48.69 177 PHE A N 1
ATOM 1385 C CA . PHE A 1 177 ? -6.798 18.745 9.952 1.00 48.69 177 PHE A CA 1
ATOM 1386 C C . PHE A 1 177 ? -7.720 19.816 9.375 1.00 48.69 177 PHE A C 1
ATOM 1388 O O . PHE A 1 177 ? -8.878 19.578 9.027 1.00 48.69 177 PHE A O 1
ATOM 1395 N N . VAL A 1 178 ? -7.157 21.017 9.257 1.00 34.09 178 VAL A N 1
ATOM 1396 C CA . VAL A 1 178 ? -7.716 22.131 8.501 1.00 34.09 178 VAL A CA 1
ATOM 1397 C C . VAL A 1 178 ? -7.958 21.664 7.069 1.00 34.09 178 VAL A C 1
ATOM 1399 O O . VAL A 1 178 ? -7.029 21.270 6.365 1.00 34.09 178 VAL A O 1
ATOM 1402 N N . PHE A 1 179 ? -9.224 21.739 6.657 1.00 38.47 179 PHE A N 1
ATOM 1403 C CA . PHE A 1 179 ? -9.684 21.666 5.276 1.00 38.47 179 PHE A CA 1
ATOM 1404 C C . PHE A 1 179 ? -8.718 22.399 4.336 1.00 38.47 179 PHE A C 1
ATOM 1406 O O . PHE A 1 179 ? -8.726 23.628 4.268 1.00 38.47 179 PHE A O 1
ATOM 1413 N N . LEU A 1 180 ? -7.924 21.660 3.563 1.00 35.34 180 LEU A N 1
ATOM 1414 C CA . LEU A 1 180 ? -7.250 22.211 2.395 1.00 35.34 180 LEU A CA 1
ATOM 1415 C C . LEU A 1 180 ? -8.024 21.783 1.145 1.00 35.34 180 LEU A C 1
ATOM 1417 O O . LEU A 1 180 ? -7.791 20.729 0.567 1.00 35.34 180 LEU A O 1
ATOM 1421 N N . TYR A 1 181 ? -8.940 22.689 0.787 1.00 31.16 181 TYR A N 1
ATOM 1422 C CA . TYR A 1 181 ? -9.623 22.895 -0.494 1.00 31.16 181 TYR A CA 1
ATOM 1423 C C . TYR A 1 181 ? -10.756 21.933 -0.898 1.00 31.16 181 TYR A C 1
ATOM 1425 O O . TYR A 1 181 ? -10.558 20.765 -1.215 1.00 31.16 181 TYR A O 1
ATOM 1433 N N . HIS A 1 182 ? -11.967 22.507 -0.965 1.00 27.48 182 HIS A N 1
ATOM 1434 C CA . HIS A 1 182 ? -12.967 22.156 -1.976 1.00 27.48 182 HIS A CA 1
ATOM 1435 C C . HIS A 1 182 ? -12.413 22.556 -3.352 1.00 27.48 182 HIS A C 1
ATOM 1437 O O . HIS A 1 182 ? -11.961 23.694 -3.509 1.00 27.48 182 HIS A O 1
ATOM 1443 N N . PHE A 1 183 ? -12.464 21.637 -4.314 1.00 32.00 183 PHE A N 1
ATOM 1444 C CA . PHE A 1 183 ? -12.471 21.971 -5.738 1.00 32.00 183 PHE A CA 1
ATOM 1445 C C . PHE A 1 183 ? -13.916 22.003 -6.228 1.00 32.00 183 PHE A C 1
ATOM 1447 O O . PHE A 1 183 ? -14.699 21.143 -5.761 1.00 32.00 183 PHE A O 1
#

pLDDT: mean 80.17, std 17.84, range [27.48, 96.75]